Protein AF-H7EHY4-F1 (afdb_monomer)

Foldseek 3Di:
DDDDDDDDDDDDDDDDDDDDDDPPPPPPPPPPPVLVVLLVQLLVQADPLLNVLFDPDDSVVLSVLLCCLVVVPLVLLDFLPPDQPAWDWDDQDPLAAEPDGDAIAGPLQVVLSSVVSNVCVVVVWHWYFDHADSSNRFKTWTPTDQVVCVPCVLCSQWAFDDDDPGTMTGRRDNSLSVSCCNTRVSPSVSSSSSSVSSVVRD

Solvent-accessible surface area (backbone atoms only — not comparable to full-atom values): 11806 Å² total; per-residue (Å²): 140,83,85,86,83,86,86,86,80,88,80,87,86,88,83,83,88,82,90,80,78,92,68,74,76,77,73,72,74,71,74,73,56,65,66,59,56,36,49,52,51,28,58,70,71,44,54,68,68,46,51,73,49,42,63,96,67,60,67,71,55,53,52,54,50,51,50,48,29,62,69,69,64,50,66,78,72,62,63,63,75,72,65,67,88,50,61,40,77,57,70,66,52,97,35,32,44,52,74,55,82,84,31,41,25,21,56,70,41,48,53,32,49,45,59,45,17,42,52,35,45,77,71,74,36,65,38,32,41,59,44,43,47,88,59,58,17,34,29,41,28,31,81,44,46,56,75,60,43,75,76,47,30,38,82,53,5,27,36,64,48,95,51,95,88,59,42,35,30,32,47,52,37,44,59,40,27,54,49,20,44,70,43,32,76,45,35,56,70,46,38,41,51,49,54,50,39,50,71,70,52,119

Secondary structure (DSSP, 8-state):
---------------------------------HHHHHHHHHHHHS-HHHHHHS-S--HHHHHHHHHHHHHTT-GGGS-TTS--TTEEE----SS-EESSTT-EEEHHHHHHHHHHHHHHHHTT---EEEEE-TTTS-EEEESS-HHHHHHHGGGGTEEE---TTSEEEEE--HHHHHHHHHHHTT-HHHHHHHHHHHHH--

Radius of gyration: 26.17 Å; Cα contacts (8 Å, |Δi|>4): 260; chains: 1; bounding box: 74×67×62 Å

Sequence (202 aa):
MRFRPAAFLALFALCAALLSCGKTPVRSARRINPEFMKLSRVFSAVSAECRDSVPDGSPSEMINDIHRVVSSGSRNFLSSSEKNADLIPLSARDEYGVSSDGILLRKAAEKSLREMGKKAKDDGVSLVVAGACDDGGCAADFCDGFVWLSENAPSFGWAKLPFENGARFRFIGKEACAFCDKWFGGSVPLMIEFVSAWKAAS

Nearest PDB structures (foldseek):
  4mph-assembly1_B  TM=7.424E-01  e=1.465E-02  Bacillus anthracis

Structure (mmCIF, N/CA/C/O backbone):
data_AF-H7EHY4-F1
#
_entry.id   AF-H7EHY4-F1
#
loop_
_atom_site.group_PDB
_atom_site.id
_atom_site.type_symbol
_atom_site.label_atom_id
_atom_site.label_alt_id
_atom_site.label_comp_id
_atom_site.label_asym_id
_atom_site.label_entity_id
_atom_site.label_seq_id
_atom_site.pdbx_PDB_ins_code
_atom_site.Cartn_x
_atom_site.Cartn_y
_atom_site.Cartn_z
_atom_site.occupancy
_atom_site.B_iso_or_equiv
_atom_site.auth_seq_id
_atom_site.auth_comp_id
_atom_site.auth_asym_id
_atom_site.auth_atom_id
_atom_site.pdbx_PDB_model_num
ATOM 1 N N . MET A 1 1 ? 12.457 47.632 -36.125 1.00 37.78 1 MET A N 1
ATOM 2 C CA . MET A 1 1 ? 13.858 48.117 -36.020 1.00 37.78 1 MET A CA 1
ATOM 3 C C . MET A 1 1 ? 14.420 47.535 -34.729 1.00 37.78 1 MET A C 1
ATOM 5 O O . MET A 1 1 ? 13.796 47.776 -33.714 1.00 37.78 1 MET A O 1
ATOM 9 N N . ARG A 1 2 ? 15.463 46.705 -34.631 1.00 40.47 2 ARG A N 1
ATOM 10 C CA . ARG A 1 2 ? 16.680 46.377 -35.411 1.00 40.47 2 ARG A CA 1
ATOM 11 C C . ARG A 1 2 ? 16.896 44.850 -35.224 1.00 40.47 2 ARG A C 1
ATOM 13 O O . ARG A 1 2 ? 16.687 44.378 -34.119 1.00 40.47 2 ARG A O 1
ATOM 20 N N . PHE A 1 3 ? 17.018 43.973 -36.220 1.00 31.36 3 PHE A N 1
ATOM 21 C CA . PHE A 1 3 ? 18.106 43.707 -37.181 1.00 31.36 3 PHE A CA 1
ATOM 22 C 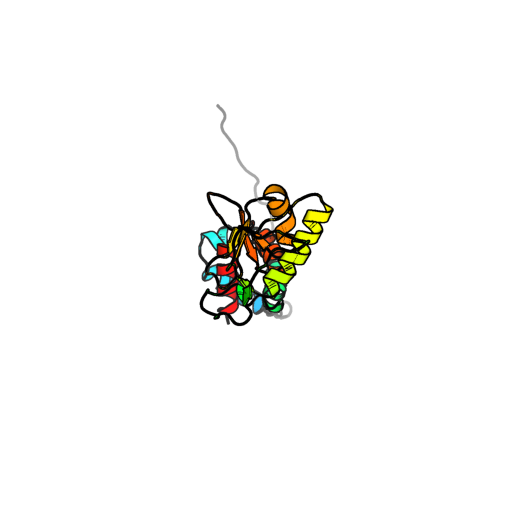C . PHE A 1 3 ? 19.515 43.465 -36.584 1.00 31.36 3 PHE A C 1
ATOM 24 O O . PHE A 1 3 ? 20.231 44.441 -36.409 1.00 31.36 3 PHE A O 1
ATOM 31 N N . ARG A 1 4 ? 19.834 42.158 -36.369 1.00 42.66 4 ARG A N 1
ATOM 32 C CA . ARG A 1 4 ? 21.087 41.340 -36.573 1.00 42.66 4 ARG A CA 1
ATOM 33 C C . ARG A 1 4 ? 22.436 41.923 -36.042 1.00 42.66 4 ARG A C 1
ATOM 35 O O . ARG A 1 4 ? 22.407 43.058 -35.595 1.00 42.66 4 ARG A O 1
ATOM 42 N N . PRO A 1 5 ? 23.629 41.261 -36.095 1.00 47.75 5 PRO A N 1
ATOM 43 C CA . PRO A 1 5 ? 24.044 39.943 -36.637 1.00 47.75 5 PRO A CA 1
ATOM 44 C C . PRO A 1 5 ? 25.029 39.129 -35.720 1.00 47.75 5 PRO A C 1
ATOM 46 O O . PRO A 1 5 ? 25.472 39.613 -34.691 1.00 47.75 5 PRO A O 1
ATOM 49 N N . ALA A 1 6 ? 25.154 37.806 -35.899 1.00 38.56 6 ALA A N 1
ATOM 50 C CA . ALA A 1 6 ? 26.252 37.036 -36.531 1.00 38.56 6 ALA A CA 1
ATOM 51 C C . ALA A 1 6 ? 27.580 36.838 -35.760 1.00 38.56 6 ALA A C 1
ATOM 53 O O . ALA A 1 6 ? 28.121 37.746 -35.149 1.00 38.56 6 ALA A O 1
ATOM 54 N N . ALA A 1 7 ? 28.127 35.639 -36.005 1.00 37.12 7 ALA A N 1
ATOM 55 C CA . ALA A 1 7 ? 29.540 35.267 -36.035 1.00 37.12 7 ALA A CA 1
ATOM 56 C C . ALA A 1 7 ? 30.278 35.099 -34.696 1.00 37.12 7 ALA A C 1
ATOM 58 O O . ALA A 1 7 ? 30.714 36.061 -34.081 1.00 37.12 7 ALA A O 1
ATOM 59 N N . PHE A 1 8 ? 30.597 33.844 -34.368 1.00 36.31 8 PHE A N 1
ATOM 60 C CA . PHE A 1 8 ? 31.962 33.535 -33.951 1.00 36.31 8 PHE A CA 1
ATOM 61 C C . PHE A 1 8 ? 32.540 32.460 -34.869 1.00 36.31 8 PHE A C 1
ATOM 63 O O . PHE A 1 8 ? 32.027 31.349 -34.988 1.00 36.31 8 PHE A O 1
ATOM 70 N N . LEU A 1 9 ? 33.559 32.903 -35.599 1.00 36.44 9 LEU A N 1
ATOM 71 C CA . LEU A 1 9 ? 34.373 32.179 -36.555 1.00 36.44 9 LEU A CA 1
ATOM 72 C C . LEU A 1 9 ? 35.303 31.183 -35.857 1.00 36.44 9 LEU A C 1
ATOM 74 O O . LEU A 1 9 ? 35.757 31.392 -34.736 1.00 36.44 9 LEU A O 1
ATOM 78 N N . ALA A 1 10 ? 35.593 30.140 -36.627 1.00 41.84 10 ALA A N 1
ATOM 79 C CA . ALA A 1 10 ? 36.646 29.150 -36.493 1.00 41.84 10 ALA A CA 1
ATOM 80 C C . ALA A 1 10 ? 38.006 29.677 -36.000 1.00 41.84 10 ALA A C 1
ATOM 82 O O . ALA A 1 10 ? 38.436 30.762 -36.390 1.00 41.84 10 ALA A O 1
ATOM 83 N N . LEU A 1 11 ? 38.759 28.814 -35.305 1.00 36.69 11 LEU A N 1
ATOM 84 C CA . LEU A 1 11 ? 40.221 28.859 -35.337 1.00 36.69 11 LEU A CA 1
ATOM 85 C C . LEU A 1 11 ? 40.836 27.455 -35.137 1.00 36.69 11 LEU A C 1
ATOM 87 O O . LEU A 1 11 ? 40.694 26.881 -34.067 1.00 36.69 11 LEU A O 1
ATOM 91 N N . PHE A 1 12 ? 41.468 26.952 -36.213 1.00 35.19 12 PHE A N 1
ATOM 92 C CA . PHE A 1 12 ? 42.681 26.108 -36.328 1.00 35.19 12 PHE A CA 1
ATOM 93 C C . PHE A 1 12 ? 42.864 24.907 -35.359 1.00 35.19 12 PHE A C 1
ATOM 95 O O . PHE A 1 12 ? 42.772 25.034 -34.152 1.00 35.19 12 PHE A O 1
ATOM 102 N N . ALA A 1 13 ? 43.231 23.697 -35.794 1.00 40.72 13 ALA A N 1
ATOM 103 C CA . ALA A 1 13 ? 44.352 23.417 -36.683 1.00 40.72 13 ALA A CA 1
ATOM 104 C C . ALA A 1 13 ? 44.248 22.041 -37.369 1.00 40.72 13 ALA A C 1
ATOM 106 O O . ALA A 1 13 ? 43.823 21.043 -36.790 1.00 40.72 13 ALA A O 1
ATOM 107 N N . LEU A 1 14 ? 44.716 22.026 -38.613 1.00 42.22 14 LEU A N 1
ATOM 108 C CA . LEU A 1 14 ? 45.018 20.876 -39.453 1.00 42.22 14 LEU A CA 1
ATOM 109 C C . LEU A 1 14 ? 46.518 20.562 -39.286 1.00 42.22 14 LEU A C 1
ATOM 111 O O . LEU A 1 14 ? 47.311 21.478 -39.481 1.00 42.22 14 LEU A O 1
ATOM 115 N N . CYS A 1 15 ? 46.914 19.321 -38.967 1.00 34.66 15 CYS A N 1
ATOM 116 C CA . CYS A 1 15 ? 48.155 18.721 -39.492 1.00 34.66 15 CYS A CA 1
ATOM 117 C C . CYS A 1 15 ? 48.312 17.221 -39.160 1.00 34.66 15 CYS A C 1
ATOM 119 O O . CYS A 1 15 ? 48.509 16.831 -38.015 1.00 34.66 15 CYS A O 1
ATOM 121 N N . ALA A 1 16 ? 48.216 16.426 -40.228 1.00 38.62 16 ALA A N 1
ATOM 122 C CA . ALA A 1 16 ? 49.021 15.264 -40.622 1.00 38.62 16 ALA A CA 1
ATOM 123 C C . ALA A 1 16 ? 49.469 14.185 -39.601 1.00 38.62 16 ALA A C 1
ATOM 125 O O . ALA A 1 16 ? 50.371 14.364 -38.793 1.00 38.62 16 ALA A O 1
ATOM 126 N N . ALA A 1 17 ? 48.872 13.005 -39.803 1.00 41.25 17 ALA A N 1
ATOM 127 C CA . ALA A 1 17 ? 49.432 11.646 -39.854 1.00 41.25 17 ALA A CA 1
ATOM 128 C C . ALA A 1 17 ? 50.922 11.402 -39.497 1.00 41.25 17 ALA A C 1
ATOM 130 O O . ALA A 1 17 ? 51.813 11.950 -40.136 1.00 41.25 17 ALA A O 1
ATOM 131 N N . LEU A 1 18 ? 51.197 10.412 -38.632 1.00 40.72 18 LEU A N 1
ATOM 132 C CA . LEU A 1 18 ? 51.569 9.026 -38.997 1.00 40.72 18 LEU A CA 1
ATOM 133 C C . LEU A 1 18 ? 52.046 8.222 -37.762 1.00 40.72 18 LEU A C 1
ATOM 135 O O . LEU A 1 18 ? 52.833 8.704 -36.958 1.00 40.72 18 LEU A O 1
ATOM 139 N N . LEU A 1 19 ? 51.590 6.963 -37.696 1.00 45.78 19 LEU A N 1
ATOM 140 C CA . LEU A 1 19 ? 52.240 5.780 -37.102 1.00 45.78 19 LEU A CA 1
ATOM 141 C C . LEU A 1 19 ? 52.775 5.870 -35.657 1.00 45.78 19 LEU A C 1
ATOM 143 O O . LEU A 1 19 ? 53.926 6.221 -35.431 1.00 45.78 19 LEU A O 1
ATOM 147 N N . SER A 1 20 ? 52.022 5.317 -34.700 1.00 35.19 20 SER A N 1
ATOM 148 C CA . SER A 1 20 ? 52.640 4.486 -33.658 1.00 35.19 20 SER A CA 1
ATOM 149 C C . SER A 1 20 ? 51.632 3.559 -32.981 1.00 35.19 20 SER A C 1
ATOM 151 O O . SER A 1 20 ? 50.626 3.995 -32.432 1.00 35.19 20 SER A O 1
ATOM 153 N N . CYS A 1 21 ? 51.973 2.273 -33.028 1.00 36.62 21 CYS A N 1
ATOM 154 C CA . CYS A 1 21 ? 51.605 1.210 -32.102 1.00 36.62 21 CYS A CA 1
ATOM 155 C C . CYS A 1 21 ? 50.109 0.961 -31.863 1.00 36.62 21 CYS A C 1
ATOM 157 O O . CYS A 1 21 ? 49.447 1.607 -31.051 1.00 36.62 21 CYS A O 1
ATOM 159 N N . GLY A 1 22 ? 49.615 -0.095 -32.515 1.00 47.84 22 GLY A N 1
ATOM 160 C CA . GLY A 1 22 ? 48.354 -0.738 -32.186 1.00 47.84 22 GLY A CA 1
ATOM 161 C C . GLY A 1 22 ? 48.311 -1.155 -30.718 1.00 47.84 22 GLY A C 1
ATOM 162 O O . GLY A 1 22 ? 48.733 -2.242 -30.343 1.00 47.84 22 GLY A O 1
ATOM 163 N N . LYS A 1 23 ? 47.726 -0.295 -29.893 1.00 39.38 23 LYS A N 1
ATOM 164 C CA . LYS A 1 23 ? 46.859 -0.734 -28.813 1.00 39.38 23 LYS A CA 1
ATOM 165 C C . LYS A 1 23 ? 45.458 -0.569 -29.358 1.00 39.38 23 LYS A C 1
ATOM 167 O O . LYS A 1 23 ? 44.925 0.537 -29.400 1.00 39.38 23 LYS A O 1
ATOM 172 N N . THR A 1 24 ? 44.882 -1.669 -29.830 1.00 43.22 24 THR A N 1
ATOM 173 C CA . THR A 1 24 ? 43.428 -1.805 -29.887 1.00 43.22 24 THR A CA 1
ATOM 174 C C . THR A 1 24 ? 42.886 -1.211 -28.589 1.00 43.22 24 THR A C 1
ATOM 176 O O . THR A 1 24 ? 43.312 -1.656 -27.516 1.00 43.22 24 THR A O 1
ATOM 179 N N . PRO A 1 25 ? 42.000 -0.198 -28.619 1.00 42.72 25 PRO A N 1
ATOM 180 C CA . PRO A 1 25 ? 41.251 0.103 -27.422 1.00 42.72 25 PRO A CA 1
ATOM 181 C C . PRO A 1 25 ? 40.513 -1.194 -27.124 1.00 42.72 25 PRO A C 1
ATOM 183 O O . PRO A 1 25 ? 39.690 -1.648 -27.923 1.00 42.72 25 PRO A O 1
ATOM 186 N N . VAL A 1 26 ? 40.873 -1.840 -26.015 1.00 43.47 26 VAL A N 1
ATOM 187 C CA . VAL A 1 26 ? 40.014 -2.838 -25.402 1.00 43.47 26 VAL A CA 1
ATOM 188 C C . VAL A 1 26 ? 38.728 -2.076 -25.161 1.00 43.47 26 VAL A C 1
ATOM 190 O O . VAL A 1 26 ? 38.613 -1.280 -24.231 1.00 43.47 26 VAL A O 1
ATOM 193 N N . ARG A 1 27 ? 37.796 -2.236 -26.102 1.00 43.09 27 ARG A N 1
ATOM 194 C CA . ARG A 1 27 ? 36.416 -1.824 -25.987 1.00 43.09 27 ARG A CA 1
ATOM 195 C C . ARG A 1 27 ? 35.941 -2.682 -24.836 1.00 43.09 27 ARG A C 1
ATOM 197 O O . ARG A 1 27 ? 35.585 -3.839 -25.031 1.00 43.09 27 ARG A O 1
ATOM 204 N N . SER A 1 28 ? 36.120 -2.151 -23.628 1.00 45.44 28 SER A N 1
ATOM 205 C CA . SER A 1 28 ? 35.535 -2.658 -22.406 1.00 45.44 28 SER A CA 1
ATOM 206 C C . SER A 1 28 ? 34.100 -2.947 -22.792 1.00 45.44 28 SER A C 1
ATOM 208 O O . SER A 1 28 ? 33.332 -2.026 -23.084 1.00 45.44 28 SER A O 1
ATOM 210 N N . ALA A 1 29 ? 33.793 -4.231 -22.977 1.00 48.53 29 ALA A N 1
ATOM 211 C CA . ALA A 1 29 ? 32.441 -4.685 -23.163 1.00 48.53 29 ALA A CA 1
ATOM 212 C C . ALA A 1 29 ? 31.789 -4.314 -21.843 1.00 48.53 29 ALA A C 1
ATOM 214 O O . ALA A 1 29 ? 31.924 -5.032 -20.852 1.00 48.53 29 ALA A O 1
ATOM 215 N N . ARG A 1 30 ? 31.220 -3.105 -21.796 1.00 53.91 30 ARG A N 1
ATOM 216 C CA . ARG A 1 30 ? 30.462 -2.604 -20.667 1.00 53.91 30 ARG A CA 1
ATOM 217 C C . ARG A 1 30 ? 29.416 -3.679 -20.471 1.00 53.91 30 ARG A C 1
ATOM 219 O O . ARG A 1 30 ? 28.538 -3.811 -21.318 1.00 53.91 30 ARG A O 1
ATOM 226 N N . ARG A 1 31 ? 29.602 -4.534 -19.460 1.00 59.22 31 ARG A N 1
ATOM 227 C CA . ARG A 1 31 ? 28.638 -5.573 -19.115 1.00 59.22 31 ARG A CA 1
ATOM 228 C C . ARG A 1 31 ? 27.335 -4.823 -18.919 1.00 59.22 31 ARG A C 1
ATOM 230 O O . ARG A 1 31 ? 27.194 -4.099 -17.936 1.00 59.22 31 ARG A O 1
ATOM 237 N N . ILE A 1 32 ? 26.447 -4.896 -19.905 1.00 68.94 32 ILE A N 1
ATOM 238 C CA . ILE A 1 32 ? 25.127 -4.307 -19.780 1.00 68.94 32 ILE A CA 1
ATOM 239 C C . ILE A 1 32 ? 24.480 -5.149 -18.697 1.00 68.94 32 ILE A C 1
ATOM 241 O O . ILE A 1 32 ? 24.303 -6.355 -18.871 1.00 68.94 32 ILE A O 1
ATOM 245 N N . ASN A 1 33 ? 24.278 -4.546 -17.530 1.00 83.75 33 ASN A N 1
ATOM 246 C CA . ASN A 1 33 ? 23.717 -5.263 -16.404 1.00 83.75 33 ASN A CA 1
ATOM 247 C C . ASN A 1 33 ? 22.306 -5.736 -16.828 1.00 83.75 33 ASN A C 1
ATOM 249 O O . ASN A 1 33 ? 21.510 -4.905 -17.280 1.00 83.75 33 ASN A O 1
ATOM 253 N N . PRO A 1 34 ? 22.024 -7.053 -16.759 1.00 90.50 34 PRO A N 1
ATOM 254 C CA . PRO A 1 34 ? 20.788 -7.642 -17.276 1.00 90.50 34 PRO A CA 1
ATOM 255 C C . PRO A 1 34 ? 19.531 -7.008 -16.669 1.00 90.50 34 PRO A C 1
ATOM 257 O O . PRO A 1 34 ? 18.516 -6.909 -17.352 1.00 90.50 34 PRO A O 1
ATOM 260 N N . GLU A 1 35 ? 19.621 -6.476 -15.450 1.00 92.56 35 GLU A N 1
ATOM 261 C CA . GLU A 1 35 ? 18.518 -5.789 -14.776 1.00 92.56 35 GLU A CA 1
ATOM 262 C C . GLU A 1 35 ? 18.106 -4.492 -15.484 1.00 92.56 35 GLU A C 1
ATOM 264 O O . GLU A 1 35 ? 16.924 -4.170 -15.538 1.00 92.56 35 GLU A O 1
ATOM 269 N N . PHE A 1 36 ? 19.043 -3.767 -16.106 1.00 92.25 36 PHE A N 1
ATOM 270 C CA . PHE A 1 36 ? 18.698 -2.579 -16.899 1.00 92.25 36 PHE A CA 1
ATOM 271 C C . PHE A 1 36 ? 18.000 -2.961 -18.205 1.00 92.25 36 PHE A C 1
ATOM 273 O O . PHE A 1 36 ? 17.106 -2.251 -18.661 1.00 92.25 36 PHE A O 1
ATOM 280 N N . MET A 1 37 ? 18.379 -4.097 -18.801 1.00 92.00 37 MET A N 1
ATOM 281 C CA . MET A 1 37 ? 17.685 -4.625 -19.979 1.00 92.00 37 MET A CA 1
ATOM 282 C C . MET A 1 37 ? 16.274 -5.077 -19.613 1.00 92.00 37 MET A C 1
ATOM 284 O O . MET A 1 37 ? 15.327 -4.771 -20.335 1.00 92.00 37 MET A O 1
ATOM 288 N N . LYS A 1 38 ? 16.126 -5.756 -18.472 1.00 94.81 38 LYS A N 1
ATOM 289 C CA . LYS A 1 38 ? 14.827 -6.125 -17.916 1.00 94.81 38 LYS A CA 1
ATOM 290 C C . LYS A 1 38 ? 13.967 -4.887 -17.669 1.00 94.81 38 LYS A C 1
ATOM 292 O O . LYS A 1 38 ? 12.843 -4.834 -18.154 1.00 94.81 38 LYS A O 1
ATOM 297 N N . LEU A 1 39 ? 14.518 -3.860 -17.025 1.00 94.50 39 LEU A N 1
ATOM 298 C CA . LEU A 1 39 ? 13.827 -2.595 -16.789 1.00 94.50 39 LEU A CA 1
ATOM 299 C C . LEU A 1 39 ? 13.375 -1.924 -18.098 1.00 94.50 39 LEU A C 1
ATOM 301 O O . LEU A 1 39 ? 12.237 -1.480 -18.208 1.00 94.50 39 LEU A O 1
ATOM 305 N N . SER A 1 40 ? 14.227 -1.912 -19.126 1.00 93.38 40 SER A N 1
ATOM 306 C CA . SER A 1 40 ? 13.870 -1.378 -20.447 1.00 93.38 40 SER A CA 1
ATOM 307 C C . SER A 1 40 ? 12.715 -2.149 -21.106 1.00 93.38 40 SER A C 1
ATOM 309 O O . SER A 1 40 ? 11.827 -1.534 -21.705 1.00 93.38 40 SER A O 1
ATOM 311 N N . ARG A 1 41 ? 12.674 -3.482 -20.957 1.00 95.25 41 ARG A N 1
ATOM 312 C CA . ARG A 1 41 ? 11.542 -4.306 -21.419 1.00 95.25 41 ARG A CA 1
ATOM 313 C C . ARG A 1 41 ? 10.261 -3.965 -20.666 1.00 95.25 41 ARG A C 1
ATOM 315 O O . ARG A 1 41 ? 9.221 -3.840 -21.299 1.00 95.25 41 ARG A O 1
ATOM 322 N N . VAL A 1 42 ? 10.346 -3.769 -19.350 1.00 95.94 42 VAL A N 1
ATOM 323 C CA . VAL A 1 42 ? 9.201 -3.368 -18.519 1.00 95.94 42 VAL A CA 1
ATOM 324 C C . VAL A 1 42 ? 8.625 -2.041 -18.995 1.00 95.94 42 VAL A C 1
ATOM 326 O O . VAL A 1 42 ? 7.442 -1.987 -19.308 1.00 95.94 42 VAL A O 1
ATOM 329 N N . PHE A 1 43 ? 9.453 -1.008 -19.171 1.00 94.69 43 PHE A N 1
ATOM 330 C CA . PHE A 1 43 ? 8.986 0.289 -19.677 1.00 94.69 43 PHE A CA 1
ATOM 331 C C . PHE A 1 43 ? 8.348 0.214 -21.068 1.00 94.69 43 PHE A C 1
ATOM 333 O O . PHE A 1 43 ? 7.455 1.000 -21.379 1.00 94.69 43 PHE A O 1
ATOM 340 N N . SER A 1 44 ? 8.788 -0.735 -21.895 1.00 94.69 44 SER A N 1
ATOM 341 C CA . SER A 1 44 ? 8.204 -0.979 -23.217 1.00 94.69 44 SER A CA 1
ATOM 342 C C . SER A 1 44 ? 6.871 -1.735 -23.151 1.00 94.69 44 SER A C 1
ATOM 344 O O . SER A 1 44 ? 6.082 -1.635 -24.085 1.00 94.69 44 SER A O 1
ATOM 346 N N . ALA A 1 45 ? 6.632 -2.495 -22.080 1.00 95.06 45 ALA A N 1
ATOM 347 C CA . ALA A 1 45 ? 5.445 -3.328 -21.898 1.00 95.06 45 ALA A CA 1
ATOM 348 C C . ALA A 1 45 ? 4.306 -2.619 -21.149 1.00 95.06 45 ALA A C 1
ATOM 350 O O . ALA A 1 45 ? 3.146 -2.959 -21.370 1.00 95.06 45 ALA A O 1
ATOM 351 N N . VAL A 1 46 ? 4.625 -1.663 -20.274 1.00 95.19 46 VAL A N 1
ATOM 352 C CA . VAL A 1 46 ? 3.622 -0.867 -19.552 1.00 95.19 46 VAL A CA 1
ATOM 353 C C . VAL A 1 46 ? 3.015 0.231 -20.431 1.00 95.19 46 VAL A C 1
ATOM 355 O O . VAL A 1 46 ? 3.602 0.671 -21.429 1.00 95.19 46 VAL A O 1
ATOM 358 N N . SER A 1 47 ? 1.837 0.688 -20.022 1.00 96.12 47 SER A N 1
ATOM 359 C CA . SER A 1 47 ? 1.073 1.792 -20.581 1.00 96.12 47 SER A CA 1
ATOM 360 C C . SER A 1 47 ? 1.882 3.091 -20.614 1.00 96.12 47 SER A C 1
ATOM 362 O O . SER A 1 47 ? 2.819 3.297 -19.837 1.00 96.12 47 SER A O 1
ATOM 364 N N . ALA A 1 48 ? 1.512 3.986 -21.536 1.00 95.50 48 ALA A N 1
ATOM 365 C CA . ALA A 1 48 ? 2.115 5.316 -21.612 1.00 95.50 48 ALA A CA 1
ATOM 366 C C . ALA A 1 48 ? 1.899 6.092 -20.305 1.00 95.50 48 ALA A C 1
ATOM 368 O O . ALA A 1 48 ? 2.846 6.656 -19.781 1.00 95.50 48 ALA A O 1
ATOM 369 N N . GLU A 1 49 ? 0.700 6.016 -19.721 1.00 94.31 49 GLU A N 1
ATOM 370 C CA . GLU A 1 49 ? 0.391 6.642 -18.432 1.00 94.31 49 GLU A CA 1
ATOM 371 C C . GLU A 1 49 ? 1.314 6.147 -17.309 1.00 94.31 49 GLU A C 1
ATOM 373 O O . GLU A 1 49 ? 1.903 6.955 -16.595 1.00 94.31 49 GLU A O 1
ATOM 378 N N . CYS A 1 50 ? 1.508 4.828 -17.185 1.00 93.25 50 CYS A N 1
ATOM 379 C CA . CYS A 1 50 ? 2.430 4.261 -16.202 1.00 93.25 50 CYS A CA 1
ATOM 380 C C . CYS A 1 50 ? 3.858 4.763 -16.436 1.00 93.25 50 CYS A C 1
ATOM 382 O O . CYS A 1 50 ? 4.496 5.246 -15.505 1.00 93.25 50 CYS A O 1
ATOM 384 N N . ARG A 1 51 ? 4.343 4.708 -17.681 1.00 93.88 51 ARG A N 1
ATOM 385 C CA . ARG A 1 51 ? 5.689 5.166 -18.045 1.00 93.88 51 ARG A CA 1
ATOM 386 C C . ARG A 1 51 ? 5.905 6.647 -17.739 1.00 93.88 51 ARG A C 1
ATOM 388 O O . ARG A 1 51 ? 6.928 6.985 -17.157 1.00 93.88 51 ARG A O 1
ATOM 395 N N . ASP A 1 52 ? 4.953 7.492 -18.113 1.00 92.75 52 ASP A N 1
ATOM 396 C CA . ASP A 1 52 ? 5.046 8.947 -17.992 1.00 92.75 52 ASP A CA 1
ATOM 397 C C . ASP A 1 52 ? 4.838 9.415 -16.540 1.00 92.75 52 ASP A C 1
ATOM 399 O O . ASP A 1 52 ? 5.267 10.507 -16.175 1.00 92.75 52 ASP A O 1
ATOM 403 N N . SER A 1 53 ? 4.217 8.584 -15.690 1.00 89.81 53 SER A N 1
ATOM 404 C CA . SER A 1 53 ? 4.080 8.846 -14.249 1.00 89.81 53 SER A CA 1
ATOM 405 C C . SER A 1 53 ? 5.372 8.638 -13.455 1.00 89.81 53 SER A C 1
ATOM 407 O O . SER A 1 53 ? 5.484 9.141 -12.335 1.00 89.81 53 SER A O 1
ATOM 409 N N . VAL A 1 54 ? 6.338 7.900 -14.014 1.00 91.12 54 VAL A N 1
ATOM 410 C CA . VAL A 1 54 ? 7.600 7.612 -13.332 1.00 91.12 54 VAL A CA 1
ATOM 411 C C . VAL A 1 54 ? 8.486 8.859 -13.344 1.00 91.12 54 VAL A C 1
ATOM 413 O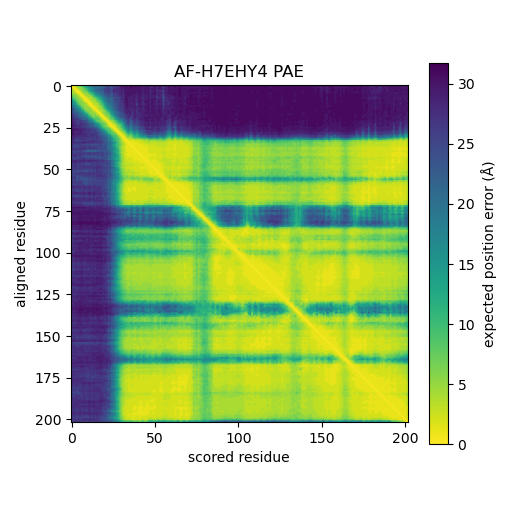 O . VAL A 1 54 ? 8.845 9.331 -14.423 1.00 91.12 54 VAL A O 1
ATOM 416 N N . PRO A 1 55 ? 8.891 9.388 -12.175 1.00 91.56 55 PRO A N 1
ATOM 417 C CA . PRO A 1 55 ? 9.763 10.552 -12.121 1.00 91.56 55 PRO A CA 1
ATOM 418 C C . PRO A 1 55 ? 11.165 10.228 -12.647 1.00 91.56 55 PRO A C 1
ATOM 420 O O . PRO A 1 55 ? 11.652 9.099 -12.528 1.00 91.56 55 PRO A O 1
ATOM 423 N N . ASP A 1 56 ? 11.854 11.254 -13.153 1.00 85.50 56 ASP A N 1
ATOM 424 C CA . ASP A 1 56 ? 13.268 11.159 -13.512 1.00 85.50 56 ASP A CA 1
ATOM 425 C C . ASP A 1 56 ? 14.091 10.761 -12.276 1.00 85.50 56 ASP A C 1
ATOM 427 O O . ASP A 1 56 ? 14.255 11.530 -11.327 1.00 85.50 56 ASP A O 1
ATOM 431 N N . GLY A 1 57 ? 14.611 9.533 -12.276 1.00 83.44 57 GLY A N 1
ATOM 432 C CA . GLY A 1 57 ? 15.338 8.960 -11.148 1.00 83.44 57 GLY A CA 1
ATOM 433 C C . GLY A 1 57 ? 16.412 7.968 -11.580 1.00 83.44 57 GLY A C 1
ATOM 434 O O . GLY A 1 57 ? 16.527 7.596 -12.748 1.00 83.44 57 GLY A O 1
ATOM 435 N N . SER A 1 58 ? 17.237 7.535 -10.625 1.00 89.31 58 SER A N 1
ATOM 436 C CA . SER A 1 58 ? 18.307 6.571 -10.893 1.00 89.31 58 SER A CA 1
ATOM 437 C C . SER A 1 58 ? 17.716 5.187 -11.203 1.00 89.31 58 SER A C 1
ATOM 439 O O . SER A 1 58 ? 17.079 4.597 -10.326 1.00 89.31 58 SER A O 1
ATOM 441 N N . PRO A 1 59 ? 17.967 4.590 -12.386 1.00 91.50 59 PRO A N 1
ATOM 442 C CA . PRO A 1 59 ? 17.420 3.269 -12.700 1.00 91.50 59 PRO A CA 1
ATOM 443 C C . PRO A 1 59 ? 17.910 2.179 -11.734 1.00 91.50 59 PRO A C 1
ATOM 445 O O . PRO A 1 59 ? 17.170 1.255 -11.412 1.00 91.50 59 PRO A O 1
ATOM 448 N N . SER A 1 60 ? 19.134 2.310 -11.208 1.00 92.94 60 SER A N 1
ATOM 449 C CA . SER A 1 60 ? 19.673 1.408 -10.179 1.00 92.94 60 SER A CA 1
ATOM 450 C C . SER A 1 60 ? 18.871 1.464 -8.879 1.00 92.94 60 SER A C 1
ATOM 452 O O . SER A 1 60 ? 18.708 0.453 -8.203 1.00 92.94 60 SER A O 1
ATOM 454 N N . GLU A 1 61 ? 18.394 2.651 -8.512 1.00 94.62 61 GLU A N 1
ATOM 455 C CA . GLU A 1 61 ? 17.599 2.855 -7.306 1.00 94.62 61 GLU A CA 1
ATOM 456 C C . GLU A 1 61 ? 16.214 2.231 -7.464 1.00 94.62 61 GLU A C 1
ATOM 458 O O . GLU A 1 61 ? 15.801 1.456 -6.605 1.00 94.62 61 GLU A O 1
ATOM 463 N N . MET A 1 62 ? 15.555 2.457 -8.606 1.00 94.88 62 MET A N 1
ATOM 464 C CA . MET A 1 62 ? 14.291 1.793 -8.930 1.00 94.88 62 MET A CA 1
ATOM 465 C C . MET A 1 62 ? 14.429 0.267 -8.891 1.00 94.88 62 MET A C 1
ATOM 467 O O . MET A 1 62 ? 13.582 -0.402 -8.303 1.00 94.88 62 MET A O 1
ATOM 471 N N . ILE A 1 63 ? 15.503 -0.284 -9.470 1.00 94.75 63 ILE A N 1
ATOM 472 C CA . ILE A 1 63 ? 15.780 -1.729 -9.449 1.00 94.75 63 ILE A CA 1
ATOM 473 C C . ILE A 1 63 ? 15.913 -2.239 -8.004 1.00 94.75 63 ILE A C 1
ATOM 475 O O . ILE A 1 63 ? 15.322 -3.254 -7.639 1.00 94.75 63 ILE 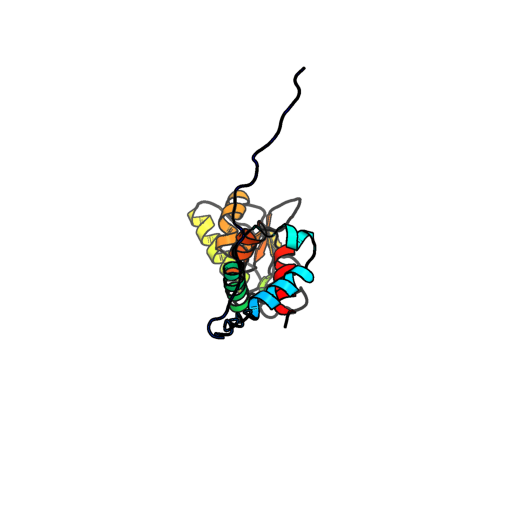A O 1
ATOM 479 N N . ASN A 1 64 ? 16.648 -1.532 -7.146 1.00 94.81 64 ASN A N 1
ATOM 480 C CA . ASN A 1 64 ? 16.772 -1.922 -5.741 1.00 94.81 64 ASN A CA 1
ATOM 481 C C . ASN A 1 64 ? 15.427 -1.867 -5.009 1.00 94.81 64 ASN A C 1
ATOM 483 O O . ASN A 1 64 ? 15.126 -2.749 -4.204 1.00 94.81 64 ASN A O 1
ATOM 487 N N . ASP A 1 65 ? 14.622 -0.842 -5.273 1.00 94.50 65 ASP A N 1
ATOM 488 C CA . ASP A 1 65 ? 13.328 -0.663 -4.625 1.00 94.50 65 ASP A CA 1
ATOM 489 C C . ASP A 1 65 ? 12.327 -1.740 -5.072 1.00 94.50 65 ASP A C 1
ATOM 491 O O . ASP A 1 65 ? 11.666 -2.347 -4.227 1.00 94.50 65 ASP A O 1
ATOM 495 N N . ILE A 1 66 ? 12.275 -2.072 -6.368 1.00 92.31 66 ILE A N 1
ATOM 496 C CA . ILE A 1 66 ? 11.402 -3.146 -6.858 1.00 92.31 66 ILE A CA 1
ATOM 497 C C . ILE A 1 66 ? 11.826 -4.516 -6.319 1.00 92.31 66 ILE A C 1
ATOM 499 O O . ILE A 1 66 ? 10.964 -5.335 -5.997 1.00 92.31 66 ILE A O 1
ATOM 503 N N . HIS A 1 67 ? 13.127 -4.761 -6.119 1.00 92.12 67 HIS A N 1
ATOM 504 C CA . HIS A 1 67 ? 13.598 -5.974 -5.443 1.00 92.12 67 HIS A CA 1
ATOM 505 C C . HIS A 1 67 ? 13.120 -6.054 -3.996 1.00 92.12 67 HIS A C 1
ATOM 507 O O . HIS A 1 67 ? 12.717 -7.136 -3.563 1.00 92.12 67 HIS A O 1
ATOM 513 N N . ARG A 1 68 ? 13.093 -4.939 -3.252 1.00 91.69 68 ARG A N 1
ATOM 514 C CA . ARG A 1 68 ? 12.521 -4.911 -1.891 1.00 91.69 68 ARG A CA 1
ATOM 515 C C . ARG A 1 68 ? 11.030 -5.226 -1.908 1.00 91.69 68 ARG A C 1
ATOM 517 O O . ARG A 1 68 ? 10.578 -6.083 -1.150 1.00 91.69 68 ARG A O 1
ATOM 524 N N . VAL A 1 69 ? 10.285 -4.621 -2.831 1.00 89.81 69 VAL A N 1
ATOM 525 C CA . VAL A 1 69 ? 8.850 -4.879 -3.005 1.00 89.81 69 VAL A CA 1
ATOM 526 C C . VAL A 1 69 ? 8.577 -6.349 -3.324 1.00 89.81 69 VAL A C 1
ATOM 528 O O . VAL A 1 69 ? 7.759 -6.983 -2.656 1.00 89.81 69 VAL A O 1
ATOM 531 N N . VAL A 1 70 ? 9.286 -6.927 -4.295 1.00 87.12 70 VAL A N 1
ATOM 532 C CA . VAL A 1 70 ? 9.107 -8.332 -4.691 1.00 87.12 70 VAL A CA 1
ATOM 533 C C . VAL A 1 70 ? 9.527 -9.289 -3.567 1.00 87.12 70 VAL A C 1
ATOM 535 O O . VAL A 1 70 ? 8.816 -10.258 -3.299 1.00 87.12 70 VAL A O 1
ATOM 538 N N . SER A 1 71 ? 10.624 -8.994 -2.862 1.00 86.19 71 SER A N 1
ATOM 539 C CA . SER A 1 71 ? 11.149 -9.832 -1.770 1.00 86.19 71 SER A CA 1
ATOM 540 C C . SER A 1 71 ? 10.314 -9.765 -0.493 1.00 86.19 71 SER A C 1
ATOM 542 O O . SER A 1 71 ? 10.270 -10.740 0.253 1.00 86.19 71 SER A O 1
ATOM 544 N N . SER A 1 72 ? 9.606 -8.655 -0.249 1.00 79.00 72 SER A N 1
ATOM 545 C CA . SER A 1 72 ? 8.728 -8.478 0.921 1.00 79.00 72 SER A CA 1
ATOM 546 C C . SER A 1 72 ? 7.549 -9.459 0.967 1.00 79.00 72 SER A C 1
ATOM 548 O O . SER A 1 72 ? 6.765 -9.453 1.914 1.00 79.00 72 SER A O 1
ATOM 550 N N . GLY A 1 73 ? 7.393 -10.305 -0.056 1.00 62.06 73 GLY A N 1
ATOM 551 C CA . GLY A 1 73 ? 6.290 -11.246 -0.122 1.00 62.06 73 GLY A CA 1
ATOM 552 C C . GLY A 1 73 ? 4.956 -10.540 -0.325 1.00 62.06 73 GLY A C 1
ATOM 553 O O . GLY A 1 73 ? 3.925 -11.122 0.015 1.00 62.06 73 GLY A O 1
ATOM 554 N N . SER A 1 74 ? 4.971 -9.334 -0.915 1.00 58.56 74 SER A N 1
ATOM 555 C CA . SER A 1 74 ? 3.801 -8.637 -1.461 1.00 58.56 74 SER A CA 1
ATOM 556 C C . SER A 1 74 ? 3.239 -9.423 -2.659 1.00 58.56 74 SER A C 1
ATOM 558 O O . SER A 1 74 ? 3.249 -9.014 -3.819 1.00 58.56 74 SER A O 1
ATOM 560 N N . ARG A 1 75 ? 2.804 -10.649 -2.373 1.00 53.91 75 ARG A N 1
ATOM 561 C CA . ARG A 1 75 ? 2.083 -11.555 -3.264 1.00 53.91 75 ARG A CA 1
ATOM 562 C C . ARG A 1 75 ? 0.705 -10.968 -3.598 1.00 53.91 75 ARG A C 1
ATOM 564 O O . ARG A 1 75 ? 0.221 -11.143 -4.703 1.00 53.91 75 ARG A O 1
ATOM 571 N N . ASN A 1 76 ? 0.191 -10.106 -2.718 1.00 53.25 76 ASN A N 1
ATOM 572 C CA . ASN A 1 76 ? -1.147 -9.511 -2.758 1.00 53.25 76 ASN A CA 1
ATOM 573 C C . ASN A 1 76 ? -1.365 -8.402 -3.810 1.00 53.25 76 ASN A C 1
ATOM 575 O O . ASN A 1 76 ? -2.428 -7.792 -3.820 1.00 53.25 76 ASN A O 1
ATOM 579 N N . PHE A 1 77 ? -0.405 -8.109 -4.695 1.00 56.12 77 PHE A N 1
ATOM 580 C CA . PHE A 1 77 ? -0.666 -7.181 -5.810 1.00 56.12 77 PHE A CA 1
ATOM 581 C C . PHE A 1 77 ? -1.550 -7.793 -6.897 1.00 56.12 77 PHE A C 1
ATOM 583 O O . PHE A 1 77 ? -2.156 -7.062 -7.678 1.00 56.12 77 PHE A O 1
ATOM 590 N N . LEU A 1 78 ? -1.570 -9.126 -6.994 1.00 46.69 78 LEU A N 1
ATOM 591 C CA . LEU A 1 78 ? -2.058 -9.835 -8.168 1.00 46.69 78 LEU A CA 1
ATOM 592 C C . LEU A 1 78 ? -3.332 -10.626 -7.873 1.00 46.69 78 LEU A C 1
ATOM 594 O O . LEU A 1 78 ? -3.306 -11.758 -7.408 1.00 46.69 78 LEU A O 1
ATOM 598 N N . SER A 1 79 ? -4.438 -10.029 -8.307 1.00 43.38 79 SER A N 1
ATOM 599 C CA . SER A 1 79 ? -5.746 -10.637 -8.551 1.00 43.38 79 SER A CA 1
ATOM 600 C C . SER A 1 79 ? -6.533 -11.139 -7.334 1.00 43.38 79 SER A C 1
ATOM 602 O O . SER A 1 79 ? -6.068 -11.901 -6.492 1.00 43.38 79 SER A O 1
ATOM 604 N N . SER A 1 80 ? -7.826 -10.834 -7.375 1.00 44.62 80 SER A N 1
ATOM 605 C CA . SER A 1 80 ? -8.908 -11.475 -6.621 1.00 44.62 80 SER A CA 1
ATOM 606 C C . SER A 1 80 ? -8.982 -13.009 -6.781 1.00 44.62 80 SER A C 1
ATOM 608 O O . SER A 1 80 ? -9.839 -13.644 -6.170 1.00 44.62 80 SER A O 1
ATOM 610 N N . SER A 1 81 ? -8.111 -13.627 -7.594 1.00 42.34 81 SER A N 1
ATOM 611 C CA . SER A 1 81 ? -8.137 -15.059 -7.911 1.00 42.34 81 SER A CA 1
ATOM 612 C C . SER A 1 81 ? -7.230 -15.928 -7.027 1.00 42.34 81 SER A C 1
ATOM 614 O O . SER A 1 81 ? -7.456 -17.139 -6.949 1.00 42.34 81 SER A O 1
ATOM 616 N N . GLU A 1 82 ? -6.283 -15.345 -6.272 1.00 49.12 82 GLU A N 1
ATOM 617 C CA . GLU A 1 82 ? -5.536 -16.059 -5.221 1.00 49.12 82 GLU A CA 1
ATOM 618 C C . GLU A 1 82 ? -6.416 -16.216 -3.961 1.00 49.12 82 GLU A C 1
ATOM 620 O O . GLU A 1 82 ? -6.265 -15.541 -2.936 1.00 49.12 82 GLU A O 1
ATOM 625 N N . LYS A 1 83 ? -7.404 -17.110 -4.108 1.00 50.16 83 LYS A N 1
ATOM 626 C CA . LYS A 1 83 ? -8.429 -17.544 -3.147 1.00 50.16 83 LYS A CA 1
ATOM 627 C C . LYS A 1 83 ? -7.954 -17.527 -1.691 1.00 50.16 83 LYS A C 1
ATOM 629 O O . LYS A 1 83 ? -7.152 -18.367 -1.300 1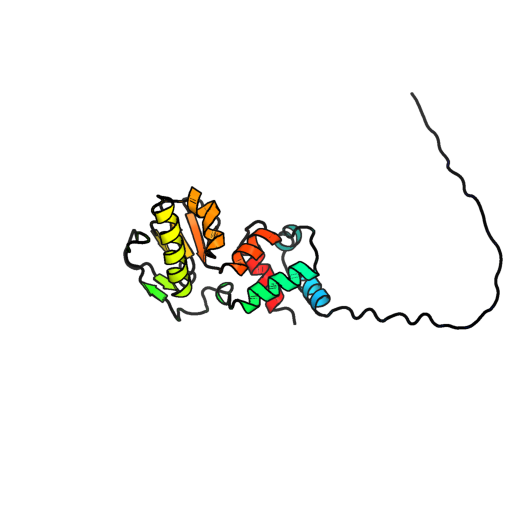.00 50.16 83 LYS A O 1
ATOM 634 N N . ASN A 1 84 ? -8.566 -16.647 -0.895 1.00 54.31 84 ASN A N 1
ATOM 635 C CA . ASN A 1 84 ? -9.089 -16.841 0.474 1.00 54.31 84 ASN A CA 1
ATOM 636 C C . ASN A 1 84 ? -8.221 -17.510 1.563 1.00 54.31 84 ASN A C 1
ATOM 638 O O . ASN A 1 84 ? -8.725 -17.753 2.659 1.00 54.31 84 ASN A O 1
ATOM 642 N N . ALA A 1 85 ? -6.949 -17.814 1.323 1.00 59.00 85 ALA A N 1
ATOM 643 C CA . ALA A 1 85 ? -6.126 -18.623 2.215 1.00 59.00 85 ALA A CA 1
ATOM 644 C C . ALA A 1 85 ? -5.546 -17.823 3.398 1.00 59.00 85 ALA A C 1
ATOM 646 O O . ALA A 1 85 ? -4.341 -17.848 3.590 1.00 59.00 85 ALA A O 1
ATOM 647 N N . ASP A 1 86 ? -6.389 -17.107 4.152 1.00 79.75 86 ASP A N 1
ATOM 648 C CA . ASP A 1 86 ? -6.122 -16.496 5.476 1.00 79.75 86 ASP A CA 1
ATOM 649 C C . ASP A 1 86 ? -7.138 -15.404 5.869 1.00 79.75 86 ASP A C 1
ATOM 651 O O . ASP A 1 86 ? -6.836 -14.566 6.722 1.00 79.75 86 ASP A O 1
ATOM 655 N N . LEU A 1 87 ? -8.338 -15.391 5.282 1.00 83.62 87 LEU A N 1
ATOM 656 C CA . LEU A 1 87 ? -9.374 -14.452 5.705 1.00 83.62 87 LEU A CA 1
ATOM 657 C C . LEU A 1 87 ? -9.800 -14.727 7.148 1.00 83.62 87 LEU A C 1
ATOM 659 O O . LEU A 1 87 ? -10.038 -15.872 7.536 1.00 83.62 87 LEU A O 1
ATOM 663 N N . ILE A 1 88 ? -9.909 -13.660 7.929 1.00 88.06 88 ILE A N 1
ATOM 664 C CA . ILE A 1 88 ? -10.445 -13.671 9.283 1.00 88.06 88 ILE A CA 1
ATOM 665 C C . ILE A 1 88 ? -11.564 -12.635 9.398 1.00 88.06 88 ILE A C 1
ATOM 667 O O . ILE A 1 88 ? -11.470 -11.565 8.788 1.00 88.06 88 ILE A O 1
ATOM 671 N N . PRO A 1 89 ? -12.627 -12.936 10.160 1.00 89.69 89 PRO A N 1
ATOM 672 C CA . PRO A 1 89 ? -13.653 -11.955 10.455 1.00 89.69 89 PRO A CA 1
ATOM 673 C C . PRO A 1 89 ? -13.087 -10.840 11.328 1.00 89.69 89 PRO A C 1
ATOM 675 O O . PRO A 1 89 ? -12.337 -11.087 12.277 1.00 89.69 89 PRO A O 1
ATOM 678 N N . LEU A 1 90 ? -13.467 -9.612 10.997 1.00 89.38 90 LEU A N 1
ATOM 679 C CA . LEU A 1 90 ? -13.257 -8.454 11.843 1.00 89.38 90 LEU A CA 1
ATOM 680 C C . LEU A 1 90 ? -14.358 -8.384 12.899 1.00 89.38 90 LEU A C 1
ATOM 682 O O . LEU A 1 90 ? -15.536 -8.581 12.616 1.00 89.38 90 LEU A O 1
ATOM 686 N N . SER A 1 91 ? -13.954 -8.061 14.118 1.00 87.75 91 SER A N 1
ATOM 687 C CA . SER A 1 91 ? -14.834 -7.717 15.230 1.00 87.75 91 SER A CA 1
ATOM 688 C C . SER A 1 91 ? -14.323 -6.418 15.836 1.00 87.75 91 SER A C 1
ATOM 690 O O . SER A 1 91 ? -13.116 -6.176 15.790 1.00 87.75 91 SER A O 1
ATOM 692 N N . ALA A 1 92 ? -15.197 -5.604 16.427 1.00 88.31 92 ALA A N 1
ATOM 693 C CA . ALA A 1 92 ? -14.763 -4.409 17.148 1.00 88.31 92 ALA A CA 1
ATOM 694 C C . ALA A 1 92 ? -13.703 -4.756 18.213 1.00 88.31 92 ALA A C 1
ATOM 696 O O . ALA A 1 92 ? -13.776 -5.808 18.860 1.00 88.31 92 ALA A O 1
ATOM 697 N N . ARG A 1 93 ? -12.702 -3.885 18.368 1.00 90.25 93 ARG A N 1
ATOM 698 C CA . ARG A 1 93 ? -11.601 -4.027 19.330 1.00 90.25 93 ARG A CA 1
ATOM 699 C C . ARG A 1 93 ? -11.312 -2.695 20.020 1.00 90.25 93 ARG A C 1
ATOM 701 O O . ARG A 1 93 ? -11.869 -1.662 19.663 1.00 90.25 93 ARG A O 1
ATOM 708 N N . ASP A 1 94 ? -10.381 -2.710 20.968 1.00 91.44 94 ASP A N 1
ATOM 709 C CA . ASP A 1 94 ? -9.911 -1.487 21.623 1.00 91.44 94 ASP A CA 1
ATOM 710 C C . ASP A 1 94 ? -9.144 -0.561 20.668 1.00 91.44 94 ASP A C 1
ATOM 712 O O . ASP A 1 94 ? -9.080 0.644 20.921 1.00 91.44 94 ASP A O 1
ATOM 716 N N . GLU A 1 95 ? -8.527 -1.110 19.614 1.00 93.19 95 GLU A N 1
ATOM 717 C CA . GLU A 1 95 ? -7.704 -0.370 18.650 1.00 93.19 95 GLU A CA 1
ATOM 718 C C . GLU A 1 95 ? -8.504 0.231 17.481 1.00 93.19 95 GLU A C 1
ATOM 720 O O . GLU A 1 95 ? -8.052 1.200 16.880 1.00 93.19 95 GLU A O 1
ATOM 725 N N . TYR A 1 96 ? -9.661 -0.339 17.133 1.00 92.69 96 TYR A N 1
ATOM 726 C CA . TYR A 1 96 ? -10.529 0.144 16.054 1.00 92.69 96 TYR A CA 1
ATOM 727 C C . TYR A 1 96 ? -11.968 -0.367 16.219 1.00 92.69 96 TYR A C 1
ATOM 729 O O . TYR A 1 96 ? -12.213 -1.451 16.754 1.00 92.69 96 TYR A O 1
ATOM 737 N N . GLY A 1 97 ? -12.928 0.389 15.692 1.00 92.06 97 GLY A N 1
ATOM 738 C CA . GLY A 1 97 ? -14.325 -0.020 15.566 1.00 92.06 97 GLY A CA 1
ATOM 739 C C . GLY A 1 97 ? -14.623 -0.738 14.248 1.00 92.06 97 GLY A C 1
ATOM 740 O O . GLY A 1 97 ? -13.881 -0.628 13.270 1.00 92.06 97 GLY A O 1
ATOM 741 N N . VAL A 1 98 ? -15.751 -1.444 14.210 1.00 91.44 98 VAL A N 1
ATOM 742 C CA . VAL A 1 98 ? -16.295 -2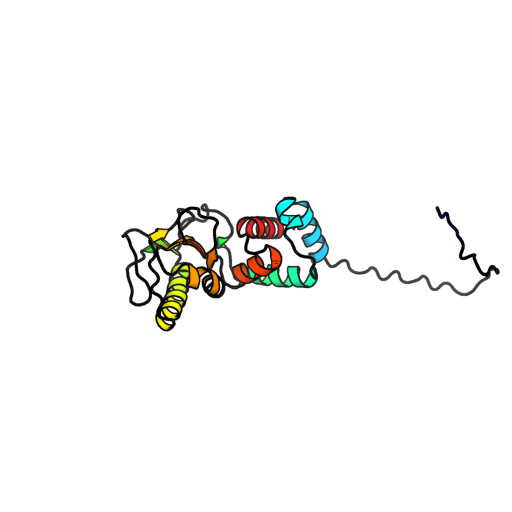.095 13.010 1.00 91.44 98 VAL A CA 1
ATOM 743 C C . VAL A 1 98 ? -17.775 -1.719 12.915 1.00 91.44 98 VAL A C 1
ATOM 745 O O . VAL A 1 98 ? -18.483 -1.825 13.913 1.00 91.44 98 VAL A O 1
ATOM 748 N N . SER A 1 99 ? -18.236 -1.229 11.760 1.00 88.31 99 SER A N 1
ATOM 749 C CA . SER A 1 99 ? -19.612 -0.720 11.606 1.00 88.31 99 SER A CA 1
ATOM 750 C C . SER A 1 99 ? -20.657 -1.816 11.381 1.00 88.31 99 SER A C 1
ATOM 752 O O . SER A 1 99 ? -21.839 -1.597 11.637 1.00 88.31 99 SER A O 1
ATOM 754 N N . SER A 1 100 ? -20.235 -2.968 10.857 1.00 83.62 100 SER A N 1
ATOM 755 C CA . SER A 1 100 ? -21.112 -4.070 10.470 1.00 83.62 100 SER A CA 1
ATOM 756 C C . SER A 1 100 ? -20.411 -5.418 10.599 1.00 83.62 100 SER A C 1
ATOM 758 O O . SER A 1 100 ? -19.196 -5.534 10.429 1.00 83.62 100 SER A O 1
ATOM 760 N N . ASP A 1 101 ? -21.196 -6.448 10.897 1.00 82.69 101 ASP A N 1
ATOM 761 C CA . ASP A 1 101 ? -20.710 -7.822 10.936 1.00 82.69 101 ASP A CA 1
ATOM 762 C C . ASP A 1 101 ? -20.414 -8.352 9.525 1.00 82.69 101 ASP A C 1
ATOM 764 O O . ASP A 1 101 ? -20.947 -7.876 8.522 1.00 82.69 101 ASP A O 1
ATOM 768 N N . GLY A 1 102 ? -19.579 -9.389 9.444 1.00 82.50 102 GLY A N 1
ATOM 769 C CA . GLY A 1 102 ? -19.294 -10.089 8.186 1.00 82.50 102 GLY A CA 1
ATOM 770 C C . GLY A 1 102 ? -18.171 -9.479 7.345 1.00 82.50 102 GLY A C 1
ATOM 771 O O . GLY A 1 102 ? -17.862 -10.010 6.280 1.00 82.50 102 GLY A O 1
ATOM 772 N N . ILE A 1 103 ? -17.511 -8.422 7.826 1.00 86.31 103 ILE A N 1
ATOM 773 C CA . ILE A 1 103 ? -16.310 -7.877 7.188 1.00 86.31 103 ILE A CA 1
ATOM 774 C C . ILE A 1 103 ? -15.144 -8.850 7.401 1.00 86.31 103 ILE A C 1
ATOM 776 O O . ILE A 1 103 ? -14.839 -9.244 8.528 1.00 86.31 103 ILE A O 1
ATOM 780 N N . LEU A 1 104 ? -14.478 -9.233 6.311 1.00 86.62 104 LEU A N 1
ATOM 781 C CA . LEU A 1 104 ? -13.335 -10.143 6.325 1.00 86.62 104 LEU A CA 1
ATOM 782 C C . LEU A 1 104 ? -12.071 -9.418 5.855 1.00 86.62 104 LEU A C 1
ATOM 784 O O . LEU A 1 104 ? -12.082 -8.768 4.813 1.00 86.62 104 LEU A O 1
ATOM 788 N N . LEU A 1 105 ? -10.962 -9.597 6.574 1.00 86.69 105 LEU A N 1
ATOM 789 C CA . LEU A 1 105 ? -9.630 -9.178 6.129 1.00 86.69 105 LEU A CA 1
ATOM 790 C C . LEU A 1 105 ? -8.654 -10.349 6.161 1.00 86.69 105 LEU A C 1
ATOM 792 O O . LEU A 1 105 ? -8.805 -11.283 6.946 1.00 86.69 105 LEU A O 1
ATOM 796 N N . ARG A 1 106 ? -7.595 -10.284 5.354 1.00 84.81 106 ARG A N 1
ATOM 797 C CA . ARG A 1 106 ? -6.448 -11.186 5.517 1.00 84.81 106 ARG A CA 1
ATOM 798 C C . ARG A 1 106 ? -5.759 -10.933 6.850 1.00 84.81 106 ARG A C 1
ATOM 800 O O . ARG A 1 106 ? -5.653 -9.787 7.287 1.00 84.81 106 ARG A O 1
ATOM 807 N N . LYS A 1 107 ? -5.180 -11.975 7.449 1.00 86.50 107 LYS A N 1
ATOM 808 C CA . LYS A 1 107 ? -4.432 -11.872 8.718 1.00 86.50 107 LYS A CA 1
ATOM 809 C C . LYS A 1 107 ? -3.362 -10.780 8.701 1.00 86.50 107 LYS A C 1
ATOM 811 O O . LYS A 1 107 ? -3.193 -10.073 9.689 1.00 86.50 107 LYS A O 1
ATOM 816 N N . ALA A 1 108 ? -2.634 -10.639 7.593 1.00 85.06 108 ALA A N 1
ATOM 817 C CA . ALA A 1 108 ? -1.603 -9.609 7.468 1.00 85.06 108 ALA A CA 1
ATOM 818 C C . ALA A 1 108 ? -2.192 -8.187 7.462 1.00 85.06 108 ALA A C 1
ATOM 820 O O . ALA A 1 108 ? -1.641 -7.298 8.111 1.00 85.06 108 ALA A O 1
ATOM 821 N N . ALA A 1 109 ? -3.322 -7.998 6.774 1.00 88.25 109 ALA A N 1
ATOM 822 C CA . ALA A 1 109 ? -4.032 -6.727 6.744 1.00 88.25 109 ALA A CA 1
ATOM 823 C C . ALA A 1 109 ? -4.617 -6.405 8.127 1.00 88.25 109 ALA A C 1
ATOM 825 O O . ALA A 1 109 ? -4.375 -5.322 8.640 1.00 88.25 109 ALA A O 1
ATOM 826 N N . GLU A 1 110 ? -5.285 -7.354 8.790 1.00 91.44 110 GLU A N 1
ATOM 827 C CA . GLU A 1 110 ? -5.828 -7.143 10.142 1.00 91.44 110 GLU A CA 1
ATOM 828 C C . GLU A 1 110 ? -4.736 -6.808 11.161 1.00 91.44 110 GLU A C 1
ATOM 830 O O . GLU A 1 110 ? -4.881 -5.860 11.932 1.00 91.44 110 GLU A O 1
ATOM 835 N N . LYS A 1 111 ? -3.596 -7.509 11.113 1.00 91.81 111 LYS A N 1
ATOM 836 C CA . LYS A 1 111 ? -2.454 -7.196 11.975 1.00 91.81 111 LYS A CA 1
ATOM 837 C C . LYS A 1 111 ? -1.976 -5.757 11.765 1.00 91.81 111 LYS A C 1
ATOM 839 O O . LYS A 1 111 ? -1.749 -5.042 12.738 1.00 91.81 111 LYS A O 1
ATOM 844 N N . SER A 1 112 ? -1.837 -5.333 10.510 1.00 92.94 112 SER A N 1
ATOM 845 C CA . SER A 1 112 ? -1.464 -3.954 10.190 1.00 92.94 112 SER A CA 1
ATOM 846 C C . SER A 1 112 ? -2.528 -2.949 10.652 1.00 92.94 112 SER A C 1
ATOM 848 O O . SER A 1 112 ? -2.188 -1.926 11.241 1.00 92.94 112 SER A O 1
ATOM 850 N N . LEU A 1 113 ? -3.815 -3.257 10.461 1.00 93.69 113 LEU A N 1
ATOM 851 C CA . LEU A 1 113 ? -4.926 -2.435 10.939 1.00 93.69 113 LEU A CA 1
ATOM 852 C C . LEU A 1 113 ? -4.872 -2.243 12.460 1.00 93.69 113 LEU A C 1
ATOM 854 O O . LEU A 1 113 ? -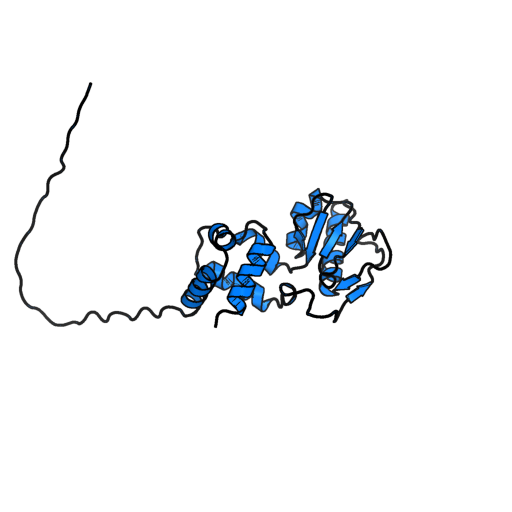5.113 -1.138 12.932 1.00 93.69 113 LEU A O 1
ATOM 858 N N . ARG A 1 114 ? -4.514 -3.276 13.232 1.00 95.44 114 ARG A N 1
ATOM 859 C CA . ARG A 1 114 ? -4.331 -3.158 14.689 1.00 95.44 114 ARG A CA 1
ATOM 860 C C . ARG A 1 114 ? -3.190 -2.219 15.060 1.00 95.44 114 ARG A C 1
ATOM 862 O O . ARG A 1 114 ? -3.355 -1.387 15.947 1.00 95.44 114 ARG A O 1
ATOM 869 N N . GLU A 1 115 ? -2.044 -2.343 14.393 1.00 96.69 115 GLU A N 1
ATOM 870 C CA . GLU A 1 115 ? -0.902 -1.442 14.607 1.00 96.69 115 GLU A CA 1
ATOM 871 C C . GLU A 1 115 ? -1.279 0.011 14.277 1.00 96.69 115 GLU A C 1
ATOM 873 O O . GLU A 1 115 ? -0.985 0.921 15.055 1.00 96.69 115 GLU A O 1
ATOM 878 N N . MET A 1 116 ? -1.985 0.211 13.162 1.00 96.19 116 MET A N 1
ATOM 879 C CA . MET A 1 116 ? -2.469 1.512 12.708 1.00 96.19 116 MET A CA 1
ATOM 880 C C . MET A 1 116 ? -3.507 2.106 13.668 1.00 96.19 116 MET A C 1
ATOM 882 O O . MET A 1 116 ? -3.377 3.258 14.068 1.00 96.19 116 MET A O 1
ATOM 886 N N . GLY A 1 117 ? -4.498 1.314 14.083 1.00 95.88 117 GLY A N 1
ATOM 887 C CA . GLY A 1 117 ? -5.548 1.722 15.017 1.00 95.88 117 GLY A CA 1
ATOM 888 C C . GLY A 1 117 ? -5.002 2.082 16.393 1.00 95.88 117 GLY A C 1
ATOM 889 O O . GLY A 1 117 ? -5.386 3.101 16.961 1.00 95.88 117 GLY A O 1
ATOM 890 N N . LYS A 1 118 ? -4.013 1.328 16.890 1.00 96.88 118 LYS A N 1
ATOM 891 C CA . LYS A 1 118 ? -3.309 1.684 18.126 1.00 96.88 118 LYS A CA 1
ATOM 892 C C . LYS A 1 118 ? -2.656 3.064 18.018 1.00 96.88 118 LYS A C 1
ATOM 894 O O . LYS A 1 118 ? -2.861 3.890 18.899 1.00 96.88 118 LYS A O 1
ATOM 899 N N . LYS A 1 119 ? -1.912 3.329 16.937 1.00 97.69 119 LYS A N 1
ATOM 900 C CA . LYS A 1 119 ? -1.256 4.632 16.751 1.00 97.69 119 LYS A CA 1
ATOM 901 C C . LYS A 1 119 ? -2.268 5.767 16.588 1.00 97.69 119 LYS A C 1
ATOM 903 O O . LYS A 1 119 ? -2.072 6.822 17.177 1.00 97.69 119 LYS A O 1
ATOM 908 N N . ALA A 1 120 ? -3.338 5.544 15.825 1.00 96.19 120 ALA A N 1
ATOM 909 C CA . ALA A 1 120 ? -4.411 6.519 15.665 1.00 96.19 120 ALA A CA 1
ATOM 910 C C . ALA A 1 120 ? -5.030 6.879 17.021 1.00 96.19 120 ALA A C 1
ATOM 912 O O . ALA A 1 120 ? -5.171 8.055 17.339 1.00 96.19 120 ALA A O 1
ATOM 913 N N . LYS A 1 121 ? -5.302 5.874 17.861 1.00 95.31 121 LYS A N 1
ATOM 914 C CA . LYS A 1 121 ? -5.832 6.071 19.212 1.00 95.31 121 LYS A CA 1
ATOM 915 C C . LYS A 1 121 ? -4.873 6.847 20.111 1.00 95.31 121 LYS A C 1
ATOM 917 O O . LYS A 1 121 ? -5.323 7.737 20.830 1.00 95.31 121 LYS A O 1
ATOM 922 N N . ASP A 1 122 ? -3.576 6.543 20.050 1.00 96.44 122 ASP A N 1
ATOM 923 C CA . ASP A 1 122 ? -2.538 7.293 20.771 1.00 96.44 122 ASP A CA 1
ATOM 924 C C . ASP A 1 122 ? -2.506 8.776 20.335 1.00 96.44 122 ASP A C 1
ATOM 926 O O . ASP A 1 122 ? -2.199 9.649 21.144 1.00 96.44 122 ASP A O 1
ATOM 930 N N . ASP A 1 123 ? -2.897 9.068 19.089 1.00 96.44 123 ASP A N 1
ATOM 931 C CA . ASP A 1 123 ? -3.047 10.425 18.541 1.00 96.44 123 ASP A CA 1
ATOM 932 C C . ASP A 1 123 ? -4.449 11.033 18.762 1.00 96.44 123 ASP A C 1
ATOM 934 O O . ASP A 1 123 ? -4.744 12.118 18.262 1.00 96.44 123 ASP A O 1
ATOM 938 N N . GLY A 1 124 ? -5.333 10.355 19.503 1.00 95.00 124 GLY A N 1
ATOM 939 C CA . GLY A 1 124 ? -6.699 10.814 19.780 1.00 95.00 124 GLY A CA 1
ATOM 940 C C . GLY A 1 124 ? -7.697 10.617 18.632 1.00 95.00 124 GLY A C 1
ATOM 941 O O . GLY A 1 124 ? -8.777 11.204 18.658 1.00 95.00 124 GLY A O 1
ATOM 942 N N . VAL A 1 125 ? -7.364 9.795 17.634 1.00 94.69 125 VAL A N 1
ATOM 943 C CA . VAL A 1 125 ? -8.204 9.487 16.468 1.00 94.69 125 VAL A CA 1
ATOM 944 C C . VAL A 1 125 ? -8.820 8.094 16.605 1.00 94.69 125 VAL A C 1
ATOM 946 O O . VAL A 1 125 ? -8.130 7.114 16.879 1.00 94.69 125 VAL A O 1
ATOM 949 N N . SER A 1 126 ? -10.128 7.988 16.369 1.00 91.06 126 SER A N 1
ATOM 950 C CA . SER A 1 126 ? -10.824 6.701 16.290 1.00 91.06 126 SER A CA 1
ATOM 951 C C . SER A 1 126 ? -10.917 6.241 14.838 1.00 91.06 126 SER A C 1
ATOM 953 O O . SER A 1 126 ? -11.358 6.995 13.972 1.00 91.06 126 SER A O 1
ATOM 955 N N . LEU A 1 127 ? -10.520 4.998 14.563 1.00 92.19 127 LEU A N 1
ATOM 956 C CA . LEU A 1 127 ? -10.713 4.376 13.253 1.00 92.19 127 LEU A CA 1
ATOM 957 C C . LEU A 1 127 ? -11.909 3.433 13.310 1.00 92.19 127 LEU A C 1
ATOM 959 O O . LEU A 1 127 ? -11.984 2.582 14.196 1.00 92.19 127 LEU A O 1
ATOM 963 N N . VAL A 1 128 ? -12.816 3.546 12.341 1.00 91.38 128 VAL A N 1
ATOM 964 C CA . VAL A 1 128 ? -13.956 2.636 12.195 1.00 91.38 128 VAL A CA 1
ATOM 965 C C . VAL A 1 128 ? -13.963 2.063 10.786 1.00 91.38 128 VAL A C 1
ATOM 967 O O . VAL A 1 128 ? -14.077 2.805 9.808 1.00 91.38 128 VAL A O 1
ATOM 970 N N . VAL A 1 129 ? -13.841 0.739 10.694 1.00 90.19 129 VAL A N 1
ATOM 971 C CA . VAL A 1 129 ? -13.930 0.008 9.428 1.00 90.19 129 VAL A CA 1
ATOM 972 C C . VAL A 1 129 ? -15.397 -0.194 9.077 1.00 90.19 129 VAL A C 1
ATOM 974 O O . VAL A 1 129 ? -16.153 -0.791 9.844 1.00 90.19 129 VAL A O 1
ATOM 977 N N . ALA A 1 130 ? -15.791 0.313 7.915 1.00 85.75 130 ALA A N 1
ATOM 978 C CA . ALA A 1 130 ? -17.158 0.311 7.425 1.00 85.75 130 ALA A CA 1
ATOM 979 C C . ALA A 1 130 ? -17.450 -0.773 6.378 1.00 85.75 130 ALA A C 1
ATOM 981 O O . ALA A 1 130 ? -18.611 -1.089 6.130 1.00 85.75 130 ALA A O 1
ATOM 982 N N . GLY A 1 131 ? -16.410 -1.346 5.773 1.00 80.88 131 GLY A N 1
ATOM 983 C CA . GLY A 1 131 ? -16.537 -2.395 4.771 1.00 80.88 131 GLY A CA 1
ATOM 984 C C . GLY A 1 131 ? -15.183 -2.964 4.365 1.00 80.88 131 GLY A C 1
ATOM 985 O O . GLY A 1 131 ? -14.139 -2.394 4.682 1.00 80.88 131 GLY A O 1
ATOM 986 N N . ALA A 1 132 ? -15.212 -4.085 3.652 1.00 74.12 132 ALA A N 1
ATOM 987 C CA . ALA A 1 132 ? -14.063 -4.637 2.945 1.00 74.12 132 ALA A CA 1
ATOM 988 C C . ALA A 1 132 ? -14.480 -4.969 1.512 1.00 74.12 132 ALA A C 1
ATOM 990 O O . ALA A 1 132 ? -15.619 -5.369 1.276 1.00 74.12 132 ALA A O 1
ATOM 991 N N . CYS A 1 133 ? -13.579 -4.769 0.551 1.00 62.41 133 CYS A N 1
ATOM 992 C CA . CYS A 1 133 ? -13.881 -5.070 -0.849 1.00 62.41 133 CYS A CA 1
ATOM 993 C C . CYS A 1 133 ? -13.707 -6.565 -1.148 1.00 62.41 133 CYS A C 1
ATOM 995 O O . CYS A 1 133 ? -12.908 -7.254 -0.512 1.00 62.41 133 CYS A O 1
ATOM 997 N N . ASP A 1 134 ? -14.351 -7.025 -2.223 1.00 58.78 134 ASP A N 1
ATOM 998 C CA . ASP A 1 134 ? -14.242 -8.384 -2.782 1.00 58.78 134 ASP A CA 1
ATOM 999 C C . ASP A 1 134 ? -12.845 -8.719 -3.359 1.00 58.78 134 ASP A C 1
ATOM 1001 O O . ASP A 1 134 ? -12.665 -9.688 -4.097 1.00 58.78 134 ASP A O 1
ATOM 1005 N N . ASP A 1 135 ? -11.814 -7.940 -3.023 1.00 56.38 135 ASP A N 1
ATOM 1006 C CA . ASP A 1 135 ? -10.432 -8.115 -3.476 1.00 56.38 135 ASP A CA 1
ATOM 1007 C C . ASP A 1 135 ? -9.638 -9.135 -2.644 1.00 56.38 135 ASP A C 1
ATOM 1009 O O . ASP A 1 135 ? -8.407 -9.118 -2.614 1.00 56.38 135 ASP A O 1
ATOM 1013 N N . GLY A 1 136 ? -10.345 -10.054 -1.982 1.00 58.09 136 GLY A N 1
ATOM 1014 C CA . GLY A 1 136 ? -9.750 -11.066 -1.117 1.00 58.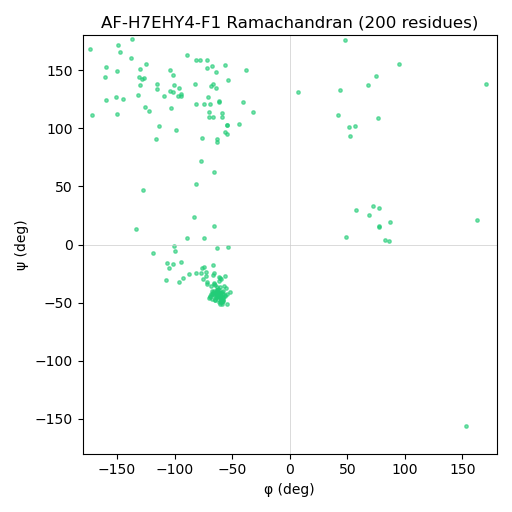09 136 GLY A CA 1
ATOM 1015 C C . GLY A 1 136 ? -9.343 -10.524 0.253 1.00 58.09 136 GLY A C 1
ATOM 1016 O O . GLY A 1 136 ? -8.368 -11.021 0.815 1.00 58.09 136 GLY A O 1
ATOM 1017 N N . GLY A 1 137 ? -10.067 -9.528 0.783 1.00 58.12 137 GLY A N 1
ATOM 1018 C CA . GLY A 1 137 ? -9.902 -9.006 2.146 1.00 58.12 137 GLY A CA 1
ATOM 1019 C C . GLY A 1 137 ? -8.635 -8.177 2.343 1.00 58.12 137 GLY A C 1
ATOM 1020 O O . GLY A 1 137 ? -8.016 -8.229 3.409 1.00 58.12 137 GLY A O 1
ATOM 1021 N N . CYS A 1 138 ? -8.205 -7.460 1.305 1.00 63.09 138 CYS A N 1
ATOM 1022 C CA . CYS A 1 138 ? -7.053 -6.565 1.380 1.00 63.09 138 CYS A CA 1
ATOM 1023 C C . CYS A 1 138 ? -7.459 -5.095 1.425 1.00 63.09 138 CYS A C 1
ATOM 1025 O O . CYS A 1 138 ? -6.652 -4.288 1.875 1.00 63.09 138 CYS A O 1
ATOM 1027 N N . ALA A 1 139 ? -8.666 -4.729 0.996 1.00 76.75 139 ALA A N 1
ATOM 1028 C CA . ALA A 1 139 ? -9.156 -3.365 1.128 1.00 76.75 139 ALA A CA 1
ATOM 1029 C C . ALA A 1 139 ? -10.129 -3.187 2.293 1.00 76.75 139 ALA A C 1
ATOM 1031 O O . ALA A 1 139 ? -10.928 -4.072 2.591 1.00 76.75 139 ALA A O 1
ATOM 1032 N N . ALA A 1 140 ? -10.067 -2.008 2.906 1.00 79.69 140 ALA A N 1
ATOM 1033 C CA . ALA A 1 140 ? -10.964 -1.552 3.951 1.00 79.69 140 A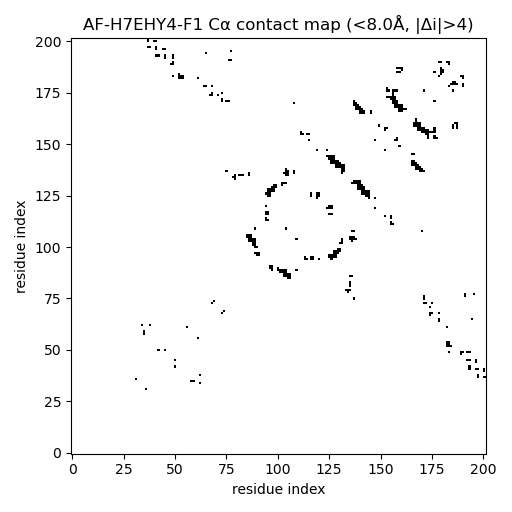LA A CA 1
ATOM 1034 C C . ALA A 1 140 ? -11.497 -0.157 3.606 1.00 79.69 140 ALA A C 1
ATOM 1036 O O . ALA A 1 140 ? -10.745 0.720 3.163 1.00 79.69 140 ALA A O 1
ATOM 1037 N N . ASP A 1 141 ? -12.791 0.028 3.839 1.00 85.62 141 ASP A N 1
ATOM 1038 C CA . ASP A 1 141 ? -13.455 1.324 3.791 1.00 85.62 141 ASP A CA 1
ATOM 1039 C C . ASP A 1 141 ? -13.537 1.879 5.208 1.00 85.62 141 ASP A C 1
ATOM 1041 O O . ASP A 1 141 ? -13.905 1.157 6.132 1.00 85.62 141 ASP A O 1
ATOM 1045 N N . PHE A 1 142 ? -13.210 3.154 5.386 1.00 85.38 142 PHE A N 1
ATOM 1046 C CA . PHE A 1 142 ? -13.274 3.832 6.677 1.00 85.38 142 PHE A CA 1
ATOM 1047 C C . PHE A 1 142 ? -14.326 4.938 6.639 1.00 85.38 142 PHE A C 1
ATOM 1049 O O . PHE A 1 142 ? -14.414 5.686 5.661 1.00 85.38 142 PHE A O 1
ATOM 1056 N N . CYS A 1 143 ? -15.114 5.056 7.709 1.00 82.06 143 CYS A N 1
ATOM 1057 C CA . CYS A 1 143 ? -16.109 6.124 7.854 1.00 82.06 143 CYS A CA 1
ATOM 1058 C C . CYS A 1 143 ? -15.641 7.293 8.736 1.00 82.06 143 CYS A C 1
ATOM 1060 O O . CYS A 1 143 ? -16.347 8.291 8.823 1.00 82.06 143 CYS A O 1
ATOM 1062 N N . ASP A 1 144 ? -14.469 7.188 9.369 1.00 78.69 144 ASP A N 1
ATOM 1063 C CA . ASP A 1 144 ? -13.873 8.244 10.195 1.00 78.69 144 ASP A CA 1
ATOM 1064 C C . ASP A 1 144 ? -12.333 8.212 10.110 1.00 78.69 144 ASP A C 1
ATOM 1066 O O . ASP A 1 144 ? -11.745 7.246 9.615 1.00 78.69 144 ASP A O 1
ATOM 1070 N N . GLY A 1 145 ? -11.672 9.282 10.558 1.00 83.94 145 GLY A N 1
ATOM 1071 C CA . GLY A 1 145 ? -10.213 9.382 10.626 1.00 83.94 145 GLY A CA 1
ATOM 1072 C C . GLY A 1 145 ? -9.526 9.663 9.287 1.00 83.94 145 GLY A C 1
ATOM 1073 O O . GLY A 1 145 ? -8.319 9.476 9.178 1.00 83.94 145 GLY A O 1
ATOM 1074 N N . PHE A 1 146 ? -10.253 10.117 8.257 1.00 84.25 146 PHE A N 1
ATOM 1075 C CA . PHE A 1 146 ? -9.728 10.248 6.888 1.00 84.25 146 PHE A CA 1
ATOM 1076 C C . PHE A 1 146 ? -8.475 11.123 6.766 1.00 84.25 146 PHE A C 1
ATOM 1078 O O . PHE A 1 146 ? -7.541 10.738 6.065 1.00 84.25 146 PHE A O 1
ATOM 1085 N N . VAL A 1 147 ? -8.442 12.276 7.445 1.00 88.38 147 VAL A N 1
ATOM 1086 C CA . VAL A 1 147 ? -7.276 13.176 7.420 1.00 88.38 147 VAL A CA 1
ATOM 1087 C C . VAL A 1 147 ? -6.054 12.444 7.971 1.00 88.38 147 VAL A C 1
ATOM 1089 O O . VAL A 1 147 ? -5.046 12.325 7.279 1.00 88.38 147 VAL A O 1
ATOM 1092 N N . TRP A 1 148 ? -6.190 11.834 9.152 1.00 93.94 148 TRP A N 1
ATOM 1093 C CA . TRP A 1 148 ? -5.119 11.060 9.776 1.00 93.94 148 TRP A CA 1
ATOM 1094 C C . TRP A 1 148 ? -4.687 9.875 8.901 1.00 93.94 148 TRP A C 1
ATOM 1096 O O . TRP A 1 148 ? -3.495 9.673 8.674 1.00 93.94 148 TRP A O 1
ATOM 1106 N N . LEU A 1 149 ? -5.640 9.125 8.341 1.00 92.25 149 LEU A N 1
ATOM 1107 C CA . LEU A 1 149 ? -5.367 7.996 7.450 1.00 92.25 149 LEU A CA 1
ATOM 1108 C C . LEU A 1 149 ? -4.600 8.430 6.198 1.00 92.25 149 LEU A C 1
ATOM 1110 O O . LEU A 1 149 ? -3.669 7.743 5.793 1.00 92.25 149 LEU A O 1
ATOM 1114 N N . SER A 1 150 ? -4.949 9.568 5.597 1.00 88.12 150 SER A N 1
ATOM 1115 C CA . SER A 1 150 ? -4.294 10.038 4.372 1.00 88.12 150 SER A CA 1
ATOM 1116 C C . SER A 1 150 ? -2.797 10.313 4.544 1.00 88.12 150 SER A C 1
ATOM 1118 O O . SER A 1 150 ? -2.041 10.145 3.592 1.00 88.12 150 SER A O 1
ATOM 1120 N N . GLU A 1 151 ? -2.372 10.656 5.760 1.00 91.31 151 GLU A N 1
ATOM 1121 C CA . GLU A 1 151 ? -0.978 10.962 6.091 1.00 91.31 151 GLU A CA 1
ATOM 1122 C C . GLU A 1 151 ? -0.234 9.754 6.682 1.00 91.31 151 GLU A C 1
ATOM 1124 O O . GLU A 1 151 ? 0.967 9.593 6.473 1.00 91.31 151 GLU A O 1
ATOM 1129 N N . ASN A 1 152 ? -0.935 8.882 7.416 1.00 95.19 152 ASN A N 1
ATOM 1130 C CA . ASN A 1 152 ? -0.296 7.852 8.240 1.00 95.19 152 ASN A CA 1
ATOM 1131 C C . ASN A 1 152 ? -0.442 6.433 7.683 1.00 95.19 152 ASN A C 1
ATOM 1133 O O . ASN A 1 152 ? 0.453 5.609 7.880 1.00 95.19 152 ASN A O 1
ATOM 1137 N N . ALA A 1 153 ? -1.533 6.129 6.973 1.00 94.19 153 ALA A N 1
ATOM 1138 C CA . ALA A 1 153 ? -1.836 4.779 6.497 1.00 94.19 153 ALA A CA 1
ATOM 1139 C C . ALA A 1 153 ? -0.708 4.143 5.645 1.00 94.19 153 ALA A C 1
ATOM 1141 O O . ALA A 1 153 ? -0.412 2.956 5.859 1.00 94.19 153 ALA A O 1
ATOM 1142 N N . PRO A 1 154 ? 0.021 4.888 4.779 1.00 93.62 154 PRO A N 1
ATOM 1143 C CA . PRO A 1 154 ? 1.156 4.340 4.030 1.00 93.62 154 PRO A CA 1
ATOM 1144 C C . PRO A 1 154 ? 2.257 3.740 4.917 1.00 93.62 154 PRO A C 1
ATOM 1146 O O . PRO A 1 154 ? 2.799 2.680 4.597 1.00 93.62 154 PRO A O 1
ATOM 1149 N N . SER A 1 155 ? 2.514 4.325 6.093 1.00 95.00 155 SER A N 1
ATOM 1150 C CA . SER A 1 155 ? 3.504 3.821 7.065 1.00 95.00 155 SER A CA 1
ATOM 1151 C C . SER A 1 155 ? 3.117 2.469 7.679 1.00 95.00 155 SER A C 1
ATOM 1153 O O . SER A 1 155 ? 3.959 1.746 8.222 1.00 95.00 155 SER A O 1
ATOM 1155 N N . PHE A 1 156 ? 1.843 2.094 7.562 1.00 94.50 156 PHE A N 1
ATOM 1156 C CA . PHE A 1 156 ? 1.305 0.797 7.964 1.00 94.50 156 PHE A CA 1
ATOM 1157 C C . PHE A 1 156 ? 1.109 -0.150 6.769 1.00 94.50 156 PHE A C 1
ATOM 1159 O O . PHE A 1 156 ? 0.771 -1.318 6.954 1.00 94.50 156 PHE A O 1
ATOM 1166 N N . GLY A 1 157 ? 1.405 0.290 5.544 1.00 91.44 157 GLY A N 1
ATOM 1167 C CA . GLY A 1 157 ? 1.270 -0.517 4.332 1.00 91.44 157 GLY A CA 1
ATOM 1168 C C . GLY A 1 157 ? -0.116 -0.460 3.695 1.00 91.44 157 GLY A C 1
ATOM 1169 O O . GLY A 1 157 ? -0.462 -1.358 2.926 1.00 91.44 157 GLY A O 1
ATOM 1170 N N . TRP A 1 158 ? -0.903 0.564 4.021 1.00 91.56 158 TRP A N 1
ATOM 1171 C CA . TRP A 1 158 ? -2.210 0.837 3.435 1.00 91.56 158 TRP A CA 1
ATOM 1172 C C . TRP A 1 158 ? -2.093 1.973 2.423 1.00 91.56 158 TRP A C 1
ATOM 1174 O O . TRP A 1 158 ? -1.748 3.096 2.781 1.00 91.56 158 TRP A O 1
ATOM 1184 N N . ALA A 1 159 ? -2.387 1.686 1.159 1.00 90.00 159 ALA A N 1
ATOM 1185 C CA . ALA A 1 159 ? -2.383 2.673 0.092 1.00 90.00 159 ALA A CA 1
ATOM 1186 C C . ALA A 1 159 ? -3.805 3.129 -0.223 1.00 90.00 159 ALA A C 1
ATOM 1188 O O . ALA A 1 159 ? -4.733 2.318 -0.289 1.00 90.00 159 ALA A O 1
ATOM 1189 N N . LYS A 1 160 ? -3.977 4.434 -0.418 1.00 88.00 160 LYS A N 1
ATOM 1190 C CA . LYS A 1 160 ? -5.271 5.028 -0.743 1.00 88.00 160 LYS A CA 1
ATOM 1191 C C . LYS A 1 160 ? -5.706 4.600 -2.143 1.00 88.00 160 LYS A C 1
ATOM 1193 O O . LYS A 1 160 ? -4.913 4.616 -3.079 1.00 88.00 160 LYS A O 1
ATOM 1198 N N . LEU A 1 161 ? -6.976 4.241 -2.288 1.00 83.31 161 LEU A N 1
ATOM 1199 C CA . LEU A 1 161 ? -7.602 4.012 -3.584 1.00 83.31 161 LEU A CA 1
ATOM 1200 C C . LEU A 1 161 ? -8.508 5.197 -3.945 1.00 83.31 161 LEU A C 1
ATOM 1202 O O . LEU A 1 161 ? -9.070 5.832 -3.048 1.00 83.31 161 LEU A O 1
ATOM 1206 N N . PRO A 1 162 ? -8.679 5.501 -5.243 1.00 77.12 162 PRO A N 1
ATOM 1207 C CA . PRO A 1 162 ? -9.690 6.455 -5.673 1.00 77.12 162 PRO A CA 1
ATOM 1208 C C . PRO A 1 162 ? -11.078 5.941 -5.267 1.00 77.12 162 PRO A C 1
ATOM 1210 O O . PRO A 1 162 ? -11.468 4.827 -5.621 1.00 77.12 162 PRO A O 1
ATOM 1213 N N . PHE A 1 163 ? -11.808 6.741 -4.491 1.00 73.81 163 PHE A N 1
ATOM 1214 C CA . PHE A 1 163 ? -13.160 6.430 -4.041 1.00 73.81 163 PHE A CA 1
ATOM 1215 C C . PHE A 1 163 ? -13.937 7.730 -3.830 1.00 73.81 163 PHE A C 1
ATOM 1217 O O . PHE A 1 163 ? -13.457 8.631 -3.145 1.00 73.81 163 PHE A O 1
ATOM 1224 N N . GLU A 1 164 ? -15.109 7.844 -4.457 1.00 63.28 164 GLU A N 1
ATOM 1225 C CA . GLU A 1 164 ? -15.850 9.111 -4.536 1.00 63.28 164 GLU A CA 1
ATOM 1226 C C . GLU A 1 164 ? -16.471 9.533 -3.195 1.00 63.28 164 GLU A C 1
ATOM 1228 O O . GLU A 1 164 ? -16.530 10.722 -2.904 1.00 63.28 164 GLU A O 1
ATOM 1233 N N . ASN A 1 165 ? -16.886 8.576 -2.355 1.00 64.31 165 ASN A N 1
ATOM 1234 C CA . ASN A 1 165 ? -17.703 8.839 -1.161 1.00 64.31 165 ASN A CA 1
ATOM 1235 C C . ASN A 1 165 ? -17.114 8.237 0.122 1.00 64.31 165 ASN A C 1
ATOM 1237 O O . ASN A 1 165 ? -17.816 7.593 0.901 1.00 64.31 165 ASN A O 1
ATOM 1241 N N . GLY A 1 166 ? -15.815 8.426 0.346 1.00 64.88 166 GLY A N 1
ATOM 1242 C CA . GLY A 1 166 ? -15.178 8.020 1.594 1.00 64.88 166 GLY A CA 1
ATOM 1243 C C . GLY A 1 166 ? -13.699 7.709 1.453 1.00 64.88 166 GLY A C 1
ATOM 1244 O O . GLY A 1 166 ? -13.008 8.170 0.546 1.00 64.88 166 GLY A O 1
ATOM 1245 N N . ALA A 1 167 ? -13.221 6.899 2.386 1.00 79.69 167 ALA A N 1
ATOM 1246 C CA . ALA A 1 167 ? -11.819 6.593 2.569 1.00 79.69 167 ALA A CA 1
ATOM 1247 C C . ALA A 1 167 ? -11.572 5.105 2.304 1.00 79.69 167 ALA A C 1
ATOM 1249 O O . ALA A 1 167 ? -11.684 4.292 3.217 1.00 79.69 167 ALA A O 1
ATOM 1250 N N . ARG A 1 168 ? -11.247 4.742 1.059 1.00 87.00 168 ARG A N 1
ATOM 1251 C CA . ARG A 1 168 ? -10.888 3.362 0.708 1.00 87.00 168 ARG A CA 1
ATOM 1252 C C . ARG A 1 168 ? -9.379 3.194 0.687 1.00 87.00 168 ARG A C 1
ATOM 1254 O O . ARG A 1 168 ? -8.680 3.922 -0.020 1.00 87.00 168 ARG A O 1
ATOM 1261 N N . PHE A 1 169 ? -8.884 2.199 1.411 1.00 88.81 169 PHE A N 1
ATOM 1262 C CA . PHE A 1 169 ? -7.468 1.853 1.430 1.00 88.81 169 PHE A CA 1
ATOM 1263 C C . PHE A 1 169 ? -7.268 0.373 1.144 1.00 88.81 169 PHE A C 1
ATOM 1265 O O . PHE A 1 169 ? -8.031 -0.459 1.623 1.00 88.81 169 PHE A O 1
ATOM 1272 N N . ARG A 1 170 ? -6.211 0.040 0.403 1.00 87.69 170 ARG A N 1
ATOM 1273 C CA . ARG A 1 170 ? -5.764 -1.331 0.158 1.00 87.69 170 ARG A CA 1
ATOM 1274 C C . ARG A 1 170 ? -4.461 -1.598 0.890 1.00 87.69 170 ARG A C 1
ATOM 1276 O O . ARG A 1 170 ? -3.477 -0.886 0.704 1.00 87.69 170 ARG A O 1
ATOM 1283 N N . PHE A 1 171 ? -4.435 -2.666 1.670 1.00 88.50 171 PHE A N 1
ATOM 1284 C CA . PHE A 1 171 ? -3.219 -3.196 2.249 1.00 88.50 171 PHE A CA 1
ATOM 1285 C C . PHE A 1 171 ? -2.351 -3.831 1.159 1.00 88.50 171 PHE A C 1
ATOM 1287 O O . PHE A 1 171 ? -2.679 -4.885 0.610 1.00 88.50 171 PHE A O 1
ATOM 1294 N N . ILE A 1 172 ? -1.231 -3.176 0.863 1.00 86.19 172 ILE A N 1
ATOM 1295 C CA . ILE A 1 172 ? -0.222 -3.629 -0.100 1.00 86.19 172 ILE A CA 1
ATOM 1296 C C . ILE A 1 172 ? 1.151 -3.863 0.547 1.00 86.19 172 ILE A C 1
ATOM 1298 O O . ILE A 1 172 ? 2.034 -4.420 -0.095 1.00 86.19 172 ILE A O 1
ATOM 1302 N N . GLY A 1 173 ? 1.320 -3.495 1.822 1.00 89.00 173 GLY A N 1
ATOM 1303 C CA . GLY A 1 173 ? 2.577 -3.613 2.564 1.00 89.00 173 GLY A CA 1
ATOM 1304 C C . GLY A 1 173 ? 3.416 -2.330 2.539 1.00 89.00 173 GLY A C 1
ATOM 1305 O O . GLY A 1 173 ? 3.286 -1.495 1.650 1.00 89.00 173 GLY A O 1
ATOM 1306 N N . LYS A 1 174 ? 4.283 -2.151 3.545 1.00 91.69 174 LYS A N 1
ATOM 1307 C CA . LYS A 1 174 ? 5.028 -0.891 3.766 1.00 91.69 174 LYS A CA 1
ATOM 1308 C C . LYS A 1 174 ? 5.997 -0.566 2.627 1.00 91.69 174 LYS A C 1
ATOM 1310 O O . LYS A 1 174 ? 5.989 0.547 2.116 1.00 91.69 174 LYS A O 1
ATOM 1315 N N . GLU A 1 175 ? 6.776 -1.558 2.187 1.00 92.56 175 GLU A N 1
ATOM 1316 C CA . GLU A 1 175 ? 7.706 -1.401 1.056 1.00 92.56 175 GLU A CA 1
ATOM 1317 C C . GLU A 1 175 ? 6.969 -1.035 -0.234 1.00 92.56 175 GLU A C 1
ATOM 1319 O O . GLU A 1 175 ? 7.451 -0.238 -1.033 1.00 92.56 175 GLU A O 1
ATOM 1324 N N . ALA A 1 176 ? 5.775 -1.597 -0.421 1.00 91.31 176 ALA A N 1
ATOM 1325 C CA . ALA A 1 176 ? 4.938 -1.326 -1.573 1.00 91.31 176 ALA A CA 1
ATOM 1326 C C . ALA A 1 176 ? 4.368 0.091 -1.562 1.00 91.31 176 ALA A C 1
ATOM 1328 O O . ALA A 1 176 ? 4.426 0.761 -2.585 1.00 91.31 176 ALA A O 1
ATOM 1329 N N . CYS A 1 177 ? 3.864 0.564 -0.416 1.00 92.69 177 CYS A N 1
ATOM 1330 C CA . CYS A 1 177 ? 3.428 1.953 -0.272 1.00 92.69 177 CYS A CA 1
ATOM 1331 C C . CYS A 1 177 ? 4.581 2.917 -0.558 1.00 92.69 177 CYS A C 1
ATOM 1333 O O . CYS A 1 177 ? 4.437 3.795 -1.399 1.00 92.69 177 CYS A O 1
ATOM 1335 N N . ALA A 1 178 ? 5.753 2.690 0.045 1.00 93.25 178 ALA A N 1
ATOM 1336 C CA . ALA A 1 178 ? 6.924 3.532 -0.184 1.00 93.25 178 ALA A CA 1
ATOM 1337 C C . ALA A 1 178 ? 7.347 3.559 -1.665 1.00 93.25 178 ALA A C 1
ATOM 1339 O O . ALA A 1 178 ? 7.688 4.612 -2.200 1.00 93.25 178 ALA A O 1
ATOM 1340 N N . PHE A 1 179 ? 7.300 2.410 -2.343 1.00 94.12 179 PHE A N 1
ATOM 1341 C CA . PHE A 1 179 ? 7.574 2.318 -3.776 1.00 94.12 179 PHE A CA 1
ATOM 1342 C C . PHE A 1 179 ? 6.511 3.037 -4.621 1.00 94.12 179 PHE A C 1
ATOM 1344 O O . PHE A 1 179 ? 6.861 3.765 -5.548 1.00 94.12 179 PHE A O 1
ATOM 1351 N N . CYS A 1 180 ? 5.230 2.873 -4.281 1.00 93.00 180 CYS A N 1
ATOM 1352 C CA . CYS A 1 180 ? 4.094 3.515 -4.939 1.00 93.00 180 CYS A CA 1
ATOM 1353 C C . CYS A 1 180 ? 4.164 5.042 -4.845 1.00 93.00 180 CYS A C 1
ATOM 1355 O O . CYS A 1 180 ? 4.022 5.736 -5.851 1.00 93.00 180 CYS A O 1
ATOM 1357 N N . ASP A 1 181 ? 4.412 5.566 -3.648 1.00 92.81 181 ASP A N 1
ATOM 1358 C CA . ASP A 1 181 ? 4.482 7.005 -3.397 1.00 92.81 181 ASP A CA 1
ATOM 1359 C C . ASP A 1 181 ? 5.670 7.624 -4.134 1.00 92.81 181 ASP A C 1
ATOM 1361 O O . ASP A 1 181 ? 5.534 8.653 -4.793 1.00 92.81 181 ASP A O 1
ATOM 1365 N N . LYS A 1 182 ? 6.825 6.952 -4.086 1.00 94.75 182 LYS A N 1
ATOM 1366 C CA . LYS A 1 182 ? 8.059 7.438 -4.702 1.00 94.75 182 LYS A CA 1
ATOM 1367 C C . LYS A 1 182 ? 8.022 7.436 -6.226 1.00 94.75 182 LYS A C 1
ATOM 1369 O O . LYS A 1 182 ? 8.485 8.394 -6.836 1.00 94.75 182 LYS A O 1
ATOM 1374 N N . TRP A 1 183 ? 7.542 6.355 -6.836 1.00 95.25 183 TRP A N 1
ATOM 1375 C CA . TRP A 1 183 ? 7.689 6.141 -8.279 1.00 95.25 183 TRP A CA 1
ATOM 1376 C C . TRP A 1 183 ? 6.403 6.344 -9.077 1.00 95.25 183 TRP A C 1
ATOM 1378 O O . TRP A 1 183 ? 6.486 6.478 -10.289 1.00 95.25 183 TRP A O 1
ATOM 1388 N N . PHE A 1 184 ? 5.237 6.375 -8.428 1.00 93.19 184 PHE A N 1
ATOM 1389 C CA . PHE A 1 184 ? 3.935 6.449 -9.105 1.00 93.19 184 PHE A CA 1
ATOM 1390 C C . PHE A 1 184 ? 3.004 7.500 -8.487 1.00 93.19 184 PHE A C 1
ATOM 1392 O O . PHE A 1 184 ? 1.798 7.474 -8.736 1.00 93.19 184 PHE A O 1
ATOM 1399 N N . GLY A 1 185 ? 3.525 8.395 -7.637 1.00 90.31 185 GLY A N 1
ATOM 1400 C CA . GLY A 1 185 ? 2.739 9.455 -6.996 1.00 90.31 185 GLY A CA 1
ATOM 1401 C C . GLY A 1 185 ? 1.553 8.933 -6.177 1.00 90.31 185 GLY A C 1
ATOM 1402 O O . GLY A 1 185 ? 0.515 9.588 -6.112 1.00 90.31 185 GLY A O 1
ATOM 1403 N N . GLY A 1 186 ? 1.668 7.724 -5.617 1.00 89.50 186 GLY A N 1
ATOM 1404 C CA . GLY A 1 186 ? 0.589 7.069 -4.872 1.00 89.50 186 GLY A CA 1
ATOM 1405 C C . GLY A 1 186 ? -0.440 6.338 -5.749 1.00 89.50 186 GLY A C 1
ATOM 1406 O O . GLY A 1 186 ? -1.406 5.782 -5.226 1.00 89.50 186 GLY A O 1
ATOM 1407 N N . SER A 1 187 ? -0.247 6.280 -7.072 1.00 90.12 187 SER A N 1
ATOM 1408 C CA . SER A 1 187 ? -1.140 5.557 -7.981 1.00 90.12 187 SER A CA 1
ATOM 1409 C C . SER A 1 187 ? -0.926 4.042 -7.914 1.00 90.12 187 SER A C 1
ATOM 1411 O O . SER A 1 187 ? -0.122 3.451 -8.642 1.00 90.12 187 SER A O 1
ATOM 1413 N N . VAL A 1 188 ? -1.698 3.390 -7.042 1.00 88.56 188 VAL A N 1
ATOM 1414 C CA . VAL A 1 188 ? -1.677 1.930 -6.864 1.00 88.56 188 VAL A CA 1
ATOM 1415 C C . VAL A 1 188 ? -1.898 1.161 -8.178 1.00 88.56 188 VAL A C 1
ATOM 1417 O O . VAL A 1 188 ? -1.176 0.187 -8.393 1.00 88.56 188 VAL A O 1
ATOM 1420 N N . PRO A 1 189 ? -2.831 1.543 -9.080 1.00 88.06 189 PRO A N 1
ATOM 1421 C CA . PRO A 1 189 ? -3.014 0.834 -10.348 1.00 88.06 189 PRO A CA 1
ATOM 1422 C C . PRO A 1 189 ? -1.762 0.838 -11.235 1.00 88.06 189 PRO A C 1
ATOM 1424 O O . PRO A 1 189 ? -1.372 -0.222 -11.724 1.00 88.06 189 PRO A O 1
ATOM 1427 N N . LEU A 1 190 ? -1.097 1.990 -11.379 1.00 91.81 190 LEU A N 1
ATOM 1428 C CA . LEU A 1 190 ? 0.115 2.119 -12.199 1.00 91.81 190 LEU A CA 1
ATOM 1429 C C . LEU A 1 190 ? 1.284 1.342 -11.588 1.00 91.81 190 LEU A C 1
ATOM 1431 O O . LEU A 1 190 ? 2.011 0.647 -12.297 1.00 91.81 190 LEU A O 1
ATOM 1435 N N . MET A 1 191 ? 1.427 1.384 -10.260 1.00 92.31 191 MET A N 1
ATOM 1436 C CA . MET A 1 191 ? 2.426 0.579 -9.559 1.00 92.31 191 MET A CA 1
ATOM 1437 C C . MET A 1 191 ? 2.172 -0.927 -9.750 1.00 92.31 191 MET A C 1
ATOM 1439 O O . MET A 1 191 ? 3.112 -1.681 -10.018 1.00 92.31 191 MET A O 1
ATOM 1443 N N . ILE A 1 192 ? 0.921 -1.391 -9.628 1.00 88.12 192 ILE A N 1
ATOM 1444 C CA . ILE A 1 192 ? 0.569 -2.804 -9.847 1.00 88.12 192 ILE A CA 1
ATOM 1445 C C . ILE A 1 192 ? 0.894 -3.214 -11.282 1.00 88.12 192 ILE A C 1
ATOM 1447 O O . ILE A 1 192 ? 1.497 -4.271 -11.476 1.00 88.12 192 ILE A O 1
ATOM 1451 N N . GLU A 1 193 ? 0.538 -2.397 -12.274 1.00 90.88 193 GLU A N 1
ATOM 1452 C CA . GLU A 1 193 ? 0.874 -2.638 -13.678 1.00 90.88 193 GLU A CA 1
ATOM 1453 C C . GLU A 1 193 ? 2.388 -2.832 -13.854 1.00 90.88 193 GLU A C 1
ATOM 1455 O O . GLU A 1 193 ? 2.838 -3.853 -14.385 1.00 90.88 193 GLU A O 1
ATOM 1460 N N . PHE A 1 194 ? 3.179 -1.903 -13.315 1.00 93.62 194 PHE A N 1
ATOM 1461 C CA . PHE A 1 194 ? 4.633 -1.933 -13.410 1.00 93.62 194 PHE A CA 1
ATOM 1462 C C . PHE A 1 194 ? 5.250 -3.174 -12.758 1.00 93.62 194 PHE A C 1
ATOM 1464 O O . PHE A 1 194 ? 6.059 -3.878 -13.368 1.00 93.62 194 PHE A O 1
ATOM 1471 N N . VAL A 1 195 ? 4.853 -3.488 -11.521 1.00 90.81 195 VAL A N 1
ATOM 1472 C CA . VAL A 1 195 ? 5.357 -4.663 -10.791 1.00 90.81 195 VAL A CA 1
ATOM 1473 C C . VAL A 1 195 ? 4.942 -5.962 -11.488 1.00 90.81 195 VAL A C 1
ATOM 1475 O O . VAL A 1 195 ? 5.710 -6.926 -11.506 1.00 90.81 195 VAL A O 1
ATOM 1478 N N . SER A 1 196 ? 3.756 -5.998 -12.096 1.00 88.69 196 SER A N 1
ATOM 1479 C CA . SER A 1 196 ? 3.286 -7.145 -12.881 1.00 88.69 196 SER A CA 1
ATOM 1480 C C . SER A 1 196 ? 4.156 -7.359 -14.117 1.00 88.69 196 SER A C 1
ATOM 1482 O O . SER A 1 196 ? 4.637 -8.472 -14.343 1.00 88.69 196 SER A O 1
ATOM 1484 N N . ALA A 1 197 ? 4.438 -6.291 -14.866 1.00 92.06 197 ALA A N 1
ATOM 1485 C CA . ALA A 1 197 ? 5.340 -6.331 -16.012 1.00 92.06 197 ALA A CA 1
ATOM 1486 C C . ALA A 1 197 ? 6.766 -6.744 -15.603 1.00 92.06 197 ALA A C 1
ATOM 1488 O O . ALA A 1 197 ? 7.389 -7.559 -16.282 1.00 92.06 197 ALA A O 1
ATOM 1489 N N . TRP A 1 198 ? 7.265 -6.272 -14.456 1.00 92.88 198 TRP A N 1
ATOM 1490 C CA . TRP A 1 198 ? 8.562 -6.689 -13.910 1.00 92.88 198 TRP A CA 1
ATOM 1491 C C . TRP A 1 198 ? 8.631 -8.180 -13.578 1.00 92.88 198 TRP A C 1
ATOM 1493 O O . TRP A 1 198 ? 9.641 -8.832 -13.849 1.00 92.88 198 TRP A O 1
ATOM 1503 N N . LYS A 1 199 ? 7.565 -8.739 -12.999 1.00 89.19 199 LYS A N 1
ATOM 1504 C CA . LYS A 1 199 ? 7.480 -10.178 -12.710 1.00 89.19 199 LYS A CA 1
ATOM 1505 C C . LYS A 1 199 ? 7.389 -11.014 -13.989 1.00 89.19 199 LYS A C 1
ATOM 1507 O O . LYS A 1 199 ? 7.960 -12.098 -14.029 1.00 89.19 199 LYS A O 1
ATOM 1512 N N . ALA A 1 200 ? 6.709 -10.512 -15.019 1.00 89.31 200 ALA A N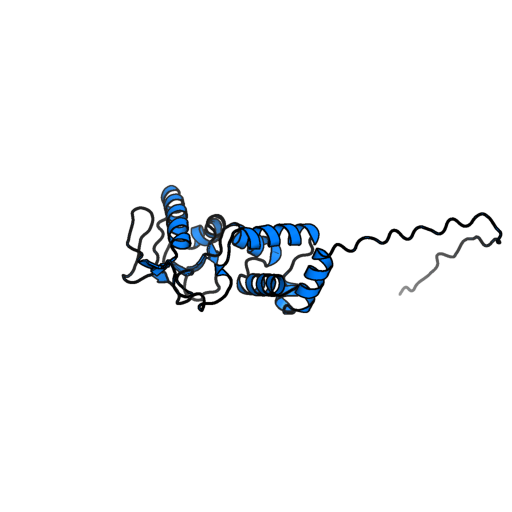 1
ATOM 1513 C CA . ALA A 1 200 ? 6.577 -11.187 -16.310 1.00 89.31 200 ALA A CA 1
ATOM 1514 C C . ALA A 1 200 ? 7.853 -11.106 -17.169 1.00 89.31 200 ALA A C 1
ATOM 1516 O O . ALA A 1 200 ? 8.128 -12.004 -17.965 1.00 89.31 200 ALA A O 1
ATOM 1517 N N . ALA A 1 201 ? 8.646 -10.043 -17.014 1.00 88.56 201 ALA A N 1
ATOM 1518 C CA . ALA A 1 201 ? 9.894 -9.870 -17.740 1.00 88.56 201 ALA A CA 1
ATOM 1519 C C . ALA A 1 201 ? 10.958 -10.870 -17.245 1.00 88.56 201 ALA A C 1
ATOM 1521 O O . ALA A 1 201 ? 11.420 -10.803 -16.101 1.00 88.56 201 ALA A O 1
ATOM 1522 N N . SER A 1 202 ? 11.339 -11.797 -18.130 1.00 67.44 202 SER A N 1
ATOM 1523 C CA . SER A 1 202 ? 12.463 -12.729 -17.945 1.00 67.44 202 SER A CA 1
ATOM 1524 C C . SER A 1 202 ? 13.811 -12.050 -18.156 1.00 67.44 202 SER A C 1
ATOM 1526 O O . SER A 1 202 ? 13.902 -11.172 -19.051 1.00 67.44 202 SER A O 1
#

Mean predicted aligned error: 11.63 Å

Organism: NCBI:txid907348

pLDDT: mean 78.68, std 19.87, range [31.36, 97.69]